Protein AF-A0A453SJU9-F1 (afdb_monomer)

Secondary structure (DSSP, 8-state):
-HHHHHHHHHHHHT-SPPPHHHHHHHHHHTTS--TT-SSGGG--GGGGS----------------------------HHHHHHHHHHHHHHHHHHHHHHHHHHHHHS-HHHIIIIIHHHHHHH--S-SSS-HHHHHHHHHHHHHHHSPPPGGGS-SS------HHHHHHHHHHHHHHHHHHHHHH-TTS-HHHHHHHHHHTTT-HHHHHHHHHTTTPPP-S-HHHHHHHHHHHTT-S-HHHHHHHHHHHHS---HHHHHHHSSSPPHHHHHHHHHHS--SS-GGGTTHHHHHHHHHHTTS----HHHHHHHHHHHHHHHHHHHHHHHHHHHHHHHHHHHH-GGGHHHH-TTS-S--

Structure (mmCIF, N/CA/C/O backbone):
data_AF-A0A453SJU9-F1
#
_entry.id   AF-A0A453SJU9-F1
#
loop_
_atom_site.group_PDB
_atom_site.id
_atom_site.type_symbol
_atom_site.label_atom_id
_atom_site.label_alt_id
_atom_site.label_comp_id
_atom_site.label_asym_id
_atom_site.label_entity_id
_atom_site.label_seq_id
_atom_site.pdbx_PDB_ins_code
_atom_site.Cartn_x
_atom_site.Cartn_y
_atom_site.Cartn_z
_atom_site.occupancy
_atom_site.B_iso_or_equiv
_atom_site.auth_seq_id
_atom_site.auth_comp_id
_atom_site.auth_asym_id
_atom_site.auth_atom_id
_atom_site.pdbx_PDB_model_num
ATOM 1 N N . MET A 1 1 ? -25.334 -23.204 -10.872 1.00 33.31 1 MET A N 1
ATOM 2 C CA . MET A 1 1 ? -24.789 -21.869 -10.515 1.00 33.31 1 MET A CA 1
ATOM 3 C C . MET A 1 1 ? -23.303 -21.880 -10.134 1.00 33.31 1 MET A C 1
ATOM 5 O O . MET A 1 1 ? -22.695 -20.822 -10.184 1.00 33.31 1 MET A O 1
ATOM 9 N N . ALA A 1 2 ? -22.689 -23.036 -9.846 1.00 26.41 2 ALA A N 1
ATOM 10 C CA . ALA A 1 2 ? -21.257 -23.144 -9.535 1.00 26.41 2 ALA A CA 1
ATOM 11 C C . ALA A 1 2 ? -20.302 -22.813 -10.709 1.00 26.41 2 ALA A C 1
ATOM 13 O O . ALA A 1 2 ? -19.192 -22.350 -10.469 1.00 26.41 2 ALA A O 1
ATOM 14 N N . SER A 1 3 ? -20.725 -22.964 -11.974 1.00 28.48 3 SER A N 1
ATOM 15 C CA . SER A 1 3 ? -19.832 -22.733 -13.127 1.00 28.48 3 SER A CA 1
ATOM 16 C C . SER A 1 3 ? -19.547 -21.257 -13.431 1.00 28.48 3 SER A C 1
ATOM 18 O O . SER A 1 3 ? -18.494 -20.944 -13.969 1.00 28.48 3 SER A O 1
ATOM 20 N N . ARG A 1 4 ? -20.436 -20.326 -13.051 1.00 30.66 4 ARG A N 1
ATOM 21 C CA . ARG A 1 4 ? -20.250 -18.886 -13.324 1.00 30.66 4 ARG A CA 1
ATOM 22 C C . ARG A 1 4 ? -19.378 -18.166 -12.293 1.00 30.66 4 ARG A C 1
ATOM 24 O O . ARG A 1 4 ? -18.826 -17.120 -12.611 1.00 30.66 4 ARG A O 1
ATOM 31 N N . LEU A 1 5 ? -19.251 -18.713 -11.080 1.00 30.88 5 LEU A N 1
ATOM 32 C CA . LEU A 1 5 ? -18.343 -18.177 -10.060 1.00 30.88 5 LEU A CA 1
ATOM 33 C C . LEU A 1 5 ? -16.890 -18.574 -10.354 1.00 30.88 5 LEU A C 1
ATOM 35 O O . LEU A 1 5 ? -16.004 -17.731 -10.259 1.00 30.88 5 LEU A O 1
ATOM 39 N N . ALA A 1 6 ? -16.669 -19.819 -10.794 1.00 32.22 6 ALA A N 1
ATOM 40 C CA . ALA A 1 6 ? -15.351 -20.311 -11.194 1.00 32.22 6 ALA A CA 1
ATOM 41 C C . ALA A 1 6 ? -14.742 -19.485 -12.346 1.00 32.22 6 ALA A C 1
ATOM 43 O O . ALA A 1 6 ? -13.551 -19.181 -12.316 1.00 32.22 6 ALA A O 1
ATOM 44 N N . ASP A 1 7 ? -15.565 -19.038 -13.302 1.00 32.31 7 ASP A N 1
ATOM 45 C CA . ASP A 1 7 ? -15.126 -18.208 -14.433 1.00 32.31 7 ASP A CA 1
ATOM 46 C C . ASP A 1 7 ? -14.627 -16.814 -14.014 1.00 32.31 7 ASP A C 1
ATOM 48 O O . ASP A 1 7 ? -13.657 -16.307 -14.575 1.00 32.31 7 ASP A O 1
ATOM 52 N N . VAL A 1 8 ? -15.247 -16.177 -13.015 1.00 35.88 8 VAL A N 1
ATOM 53 C CA . VAL A 1 8 ? -14.820 -14.845 -12.544 1.00 35.88 8 VAL A CA 1
ATOM 54 C C . VAL A 1 8 ? -13.528 -14.954 -11.736 1.00 35.88 8 VAL A C 1
ATOM 56 O O . VAL A 1 8 ? -12.619 -14.144 -11.915 1.00 35.88 8 VAL A O 1
ATOM 59 N N . THR A 1 9 ? -13.399 -15.990 -10.904 1.00 33.62 9 THR A N 1
ATOM 60 C CA . THR A 1 9 ? -12.177 -16.253 -10.137 1.00 33.62 9 THR A CA 1
ATOM 61 C C . THR A 1 9 ? -11.007 -16.627 -11.050 1.00 33.62 9 THR A C 1
ATOM 63 O O . THR A 1 9 ? -9.903 -16.141 -10.832 1.00 33.62 9 THR A O 1
ATOM 66 N N . ALA A 1 10 ? -11.235 -17.394 -12.122 1.00 35.41 10 ALA A N 1
ATOM 67 C CA . ALA A 1 10 ? -10.209 -17.720 -13.117 1.00 35.41 10 ALA A CA 1
ATOM 68 C C . ALA A 1 10 ? -9.749 -16.488 -13.925 1.00 35.41 10 ALA A C 1
ATOM 70 O O . ALA A 1 10 ? -8.554 -16.311 -14.164 1.00 35.41 10 ALA A O 1
ATOM 71 N N . VAL A 1 11 ? -10.676 -15.587 -14.280 1.00 38.50 11 VAL A N 1
ATOM 72 C CA . VAL A 1 11 ? -10.362 -14.311 -14.951 1.00 38.50 11 VAL A CA 1
ATOM 73 C C . VAL A 1 11 ? -9.576 -13.357 -14.037 1.00 38.50 11 VAL A C 1
ATOM 75 O O . VAL A 1 11 ? -8.683 -12.656 -14.512 1.00 38.50 11 VAL A O 1
ATOM 78 N N . LEU A 1 12 ? -9.848 -13.357 -12.727 1.00 38.25 12 LEU A N 1
ATOM 79 C CA . LEU A 1 12 ? -9.111 -12.568 -11.726 1.00 38.25 12 LEU A CA 1
ATOM 80 C C . LEU A 1 12 ? -7.770 -13.208 -11.311 1.00 38.25 12 LEU A C 1
ATOM 82 O O . LEU A 1 12 ? -6.851 -12.498 -10.897 1.00 38.25 12 LEU A O 1
ATOM 86 N N . ALA A 1 13 ? -7.632 -14.528 -11.466 1.00 40.19 13 ALA A N 1
ATOM 87 C CA . ALA A 1 13 ? -6.425 -15.287 -11.138 1.00 40.19 13 ALA A CA 1
ATOM 88 C C . ALA A 1 13 ? -5.336 -15.239 -12.227 1.00 40.19 13 ALA A C 1
ATOM 90 O O . ALA A 1 13 ? -4.214 -15.673 -11.979 1.00 40.19 13 ALA A O 1
ATOM 91 N N . GLY A 1 14 ? -5.620 -14.708 -13.425 1.00 43.66 14 GLY A N 1
ATOM 92 C CA . GLY A 1 14 ? -4.606 -14.486 -14.469 1.00 43.66 14 GLY A CA 1
ATOM 93 C C . GLY A 1 14 ? -3.965 -15.759 -15.048 1.00 43.66 14 GLY A C 1
ATOM 94 O O . GLY A 1 14 ? -2.922 -15.677 -15.707 1.00 43.66 14 GLY A O 1
ATOM 95 N N . GLN A 1 15 ? -4.571 -16.924 -14.820 1.00 41.88 15 GLN A N 1
ATOM 96 C CA . GLN A 1 15 ? -4.093 -18.219 -15.302 1.00 41.88 15 GLN A CA 1
ATOM 97 C C . GLN A 1 15 ? -4.708 -18.499 -16.684 1.00 41.88 15 GLN A C 1
ATOM 99 O O . GLN A 1 15 ? -5.833 -18.974 -16.800 1.00 41.88 15 GLN A O 1
ATOM 104 N N . GLY A 1 16 ? -3.964 -18.151 -17.738 1.00 46.38 16 GLY A N 1
ATOM 105 C CA . GLY A 1 16 ? -4.294 -18.441 -19.141 1.00 46.38 16 GLY A CA 1
ATOM 106 C C . GLY A 1 16 ? -4.573 -17.205 -20.015 1.00 46.38 16 GLY A C 1
ATOM 107 O O . GLY A 1 16 ? -4.976 -16.153 -19.508 1.00 46.38 16 GLY A O 1
ATOM 108 N N . PRO A 1 17 ? -4.324 -17.276 -21.339 1.00 48.66 17 PRO A N 1
ATOM 109 C CA . PRO A 1 17 ? -4.756 -16.240 -22.272 1.00 48.66 17 PRO A CA 1
ATOM 110 C C . PRO A 1 17 ? -6.287 -16.162 -22.265 1.00 48.66 17 PRO A C 1
ATOM 112 O O . PRO A 1 17 ? -6.975 -17.172 -22.412 1.00 48.66 17 PRO A O 1
ATOM 115 N N . LEU A 1 18 ? -6.829 -14.956 -22.071 1.00 48.06 18 LEU A N 1
ATOM 116 C CA . LEU A 1 18 ? -8.274 -14.725 -22.056 1.00 48.06 18 LEU A CA 1
ATOM 117 C C . LEU A 1 18 ? -8.879 -15.238 -23.365 1.00 48.06 18 LEU A C 1
ATOM 119 O O . LEU A 1 18 ? -8.453 -14.829 -24.448 1.00 48.06 18 LEU A O 1
ATOM 123 N N . SER A 1 19 ? -9.878 -16.120 -23.273 1.00 56.94 19 SER A N 1
ATOM 124 C CA . SER A 1 19 ? -10.497 -16.678 -24.473 1.00 56.94 19 SER A CA 1
ATOM 125 C C . SER A 1 19 ? -11.053 -15.548 -25.365 1.00 56.94 19 SER A C 1
ATOM 127 O O . SER A 1 19 ? -11.574 -14.546 -24.852 1.00 56.94 19 SER A O 1
ATOM 129 N N . PRO A 1 20 ? -11.031 -15.690 -26.703 1.00 44.72 20 PRO A N 1
ATOM 130 C CA . PRO A 1 20 ? -11.625 -14.706 -27.614 1.00 44.72 20 PRO A CA 1
ATOM 131 C C . PRO A 1 20 ? -13.120 -14.443 -27.357 1.00 44.72 20 PRO A C 1
ATOM 133 O O . PRO A 1 20 ? -13.664 -13.424 -27.795 1.00 44.72 20 PRO A O 1
ATOM 136 N N . ALA A 1 21 ? -13.806 -15.363 -26.670 1.00 43.66 21 ALA A N 1
ATOM 137 C CA . ALA A 1 21 ? -15.184 -15.202 -26.219 1.00 43.66 21 ALA A CA 1
ATOM 138 C C . ALA A 1 21 ? -15.274 -14.304 -24.973 1.00 43.66 21 ALA A C 1
ATOM 140 O O . ALA A 1 21 ? -16.107 -13.399 -24.935 1.00 43.66 21 ALA A O 1
ATOM 141 N N . THR A 1 22 ? -14.367 -14.473 -24.007 1.00 47.12 22 THR A N 1
ATOM 142 C CA . THR A 1 22 ? -14.264 -13.639 -22.797 1.00 47.12 22 THR A CA 1
ATOM 143 C C . THR A 1 22 ? -13.933 -12.191 -23.159 1.00 47.12 22 THR A C 1
ATOM 145 O O . THR A 1 22 ? -14.607 -11.270 -22.700 1.00 47.12 22 THR A O 1
ATOM 148 N N . ILE A 1 23 ? -12.980 -11.982 -24.075 1.00 49.16 23 ILE A N 1
ATOM 149 C CA . ILE A 1 23 ? -12.626 -10.649 -24.591 1.00 49.16 23 ILE A CA 1
ATOM 150 C C . ILE A 1 23 ? -13.833 -9.995 -25.286 1.00 49.16 23 ILE A C 1
ATOM 152 O O . ILE A 1 23 ? -14.116 -8.817 -25.065 1.00 49.16 23 ILE A O 1
ATOM 156 N N . ARG A 1 24 ? -14.604 -10.756 -26.080 1.00 44.38 24 ARG A N 1
ATOM 157 C CA . ARG A 1 24 ? -15.832 -10.257 -26.727 1.00 44.38 24 ARG A CA 1
ATOM 158 C C . ARG A 1 24 ? -16.947 -9.926 -25.734 1.00 44.38 24 ARG A C 1
ATOM 160 O O . ARG A 1 24 ? -17.639 -8.930 -25.940 1.00 44.38 24 ARG A O 1
ATOM 167 N N . SER A 1 25 ? -17.118 -10.711 -24.671 1.00 41.91 25 SER A N 1
ATOM 168 C CA . SER A 1 25 ? -18.095 -10.434 -23.607 1.00 41.91 25 SER A CA 1
ATOM 169 C C . SER A 1 25 ? -17.731 -9.189 -22.803 1.00 41.91 25 SER A C 1
ATOM 171 O O . SER A 1 25 ? -18.593 -8.337 -22.590 1.00 41.91 25 SER A O 1
ATOM 173 N N . ILE A 1 26 ? -16.453 -9.017 -22.450 1.00 47.88 26 ILE A N 1
ATOM 174 C CA . ILE A 1 26 ? -15.951 -7.798 -21.799 1.00 47.88 26 ILE A CA 1
ATOM 175 C C . ILE A 1 26 ? -16.134 -6.591 -22.733 1.00 47.88 26 ILE A C 1
ATOM 177 O O . ILE A 1 26 ? -16.661 -5.562 -22.321 1.00 47.88 26 ILE A O 1
ATOM 181 N N . ALA A 1 27 ? -15.826 -6.726 -24.027 1.00 45.06 27 ALA A N 1
ATOM 182 C CA .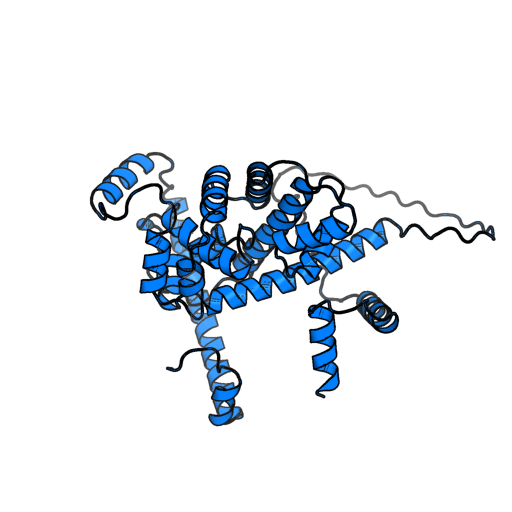 ALA A 1 27 ? -16.047 -5.666 -25.011 1.00 45.06 27 ALA A CA 1
ATOM 183 C C . ALA A 1 27 ? -17.536 -5.323 -25.230 1.00 45.06 27 ALA A C 1
ATOM 185 O O . ALA A 1 27 ? -17.849 -4.180 -25.559 1.00 45.06 27 ALA A O 1
ATOM 186 N N . LYS A 1 28 ? -18.464 -6.278 -25.062 1.00 44.94 28 LYS A N 1
ATOM 187 C CA . LYS A 1 28 ? -19.919 -6.024 -25.080 1.00 44.94 28 LYS A CA 1
ATOM 188 C C . LYS A 1 28 ? -20.388 -5.309 -23.812 1.00 44.94 28 LYS A C 1
ATOM 190 O O . LYS A 1 28 ? -21.188 -4.384 -23.921 1.00 44.94 28 LYS A O 1
ATOM 195 N N . LEU A 1 29 ? -19.868 -5.691 -22.645 1.00 40.91 29 LEU A N 1
ATOM 196 C CA . LEU A 1 29 ? -20.125 -5.002 -21.375 1.00 40.91 29 LEU A CA 1
ATOM 197 C C . LEU A 1 29 ? -19.651 -3.544 -21.427 1.00 40.91 29 LEU A C 1
ATOM 199 O O . LEU A 1 29 ? -20.407 -2.653 -21.071 1.00 40.91 29 LEU A O 1
ATOM 203 N N . LEU A 1 30 ? -18.470 -3.286 -21.994 1.00 43.50 30 LEU A N 1
ATOM 204 C CA . LEU A 1 30 ? -17.917 -1.936 -22.172 1.00 43.50 30 LEU A CA 1
ATOM 205 C C . LEU A 1 30 ? -18.636 -1.083 -23.241 1.00 43.50 30 LEU A C 1
ATOM 207 O O . LEU A 1 30 ? -18.407 0.127 -23.311 1.00 43.50 30 LEU A O 1
ATOM 211 N N . ARG A 1 31 ? -19.479 -1.690 -24.093 1.00 41.94 31 ARG A N 1
ATOM 212 C CA . ARG A 1 31 ? -20.347 -0.978 -25.056 1.00 41.94 31 ARG A CA 1
ATOM 213 C C . ARG A 1 31 ? -21.700 -0.585 -24.468 1.00 41.94 31 ARG A C 1
ATOM 215 O O . ARG A 1 31 ? -22.324 0.334 -24.990 1.00 41.94 31 ARG A O 1
ATOM 222 N N . ARG A 1 32 ? -22.154 -1.248 -23.400 1.00 38.44 32 ARG A N 1
ATOM 223 C CA . ARG A 1 32 ? -23.290 -0.778 -22.601 1.00 38.44 32 ARG A CA 1
ATOM 224 C C . ARG A 1 32 ? -22.769 0.309 -21.667 1.00 38.44 32 ARG A C 1
ATOM 226 O O . ARG A 1 32 ? -22.227 0.017 -20.609 1.00 38.44 32 ARG A O 1
ATOM 233 N N . GLY A 1 33 ? -22.860 1.561 -22.112 1.00 37.50 33 GLY A N 1
ATOM 234 C CA . GLY A 1 33 ? -22.523 2.710 -21.276 1.00 37.50 33 GLY A CA 1
ATOM 235 C C . GLY A 1 33 ? -23.339 2.690 -19.973 1.00 37.50 33 GLY A C 1
ATOM 236 O O . GLY A 1 33 ? -24.538 2.408 -20.034 1.00 37.50 33 GLY A O 1
ATOM 237 N N . PRO A 1 34 ? -22.734 2.962 -18.806 1.00 37.09 34 PRO A N 1
ATOM 238 C CA . PRO A 1 34 ? -23.485 3.190 -17.582 1.00 37.09 34 PRO A CA 1
ATOM 239 C C . PRO A 1 34 ? -24.133 4.577 -17.638 1.00 37.09 34 PRO A C 1
ATOM 241 O O . PRO A 1 34 ? -23.438 5.578 -17.771 1.00 37.09 34 PRO A O 1
ATOM 244 N N . THR A 1 35 ? -25.451 4.652 -17.472 1.00 40.31 35 THR A N 1
ATOM 245 C CA . THR A 1 35 ? -26.222 5.905 -17.343 1.00 40.31 35 THR A CA 1
ATOM 246 C C . THR A 1 35 ? -26.036 6.617 -15.992 1.00 40.31 35 THR A C 1
ATOM 248 O O . THR A 1 35 ? -26.819 7.493 -15.653 1.00 40.31 35 THR A O 1
ATOM 251 N N . ILE A 1 36 ? -25.036 6.243 -15.183 1.00 33.38 36 ILE A N 1
ATOM 252 C CA . ILE A 1 36 ? -24.873 6.729 -13.794 1.00 33.38 36 ILE A CA 1
ATOM 253 C C . ILE A 1 36 ? -23.399 7.083 -13.484 1.00 33.38 36 ILE A C 1
ATOM 255 O O . ILE A 1 36 ? -23.003 7.208 -12.333 1.00 33.38 36 ILE A O 1
ATOM 259 N N . MET A 1 37 ? -22.539 7.236 -14.498 1.00 32.88 37 MET A N 1
ATOM 260 C CA . MET A 1 37 ? -21.090 7.433 -14.294 1.00 32.88 37 MET A CA 1
ATOM 261 C C . MET A 1 37 ? -20.558 8.791 -14.780 1.00 32.88 37 MET A C 1
ATOM 263 O O . MET A 1 37 ? -19.350 8.940 -14.948 1.00 32.88 37 MET A O 1
ATOM 267 N N . ASP A 1 38 ? -21.439 9.776 -14.971 1.00 30.08 38 ASP A N 1
ATOM 268 C CA . ASP A 1 38 ? -21.062 11.128 -15.412 1.00 30.08 38 ASP A CA 1
ATOM 269 C C . ASP A 1 38 ? -20.482 12.008 -14.279 1.00 30.08 38 ASP A C 1
ATOM 271 O O . ASP A 1 38 ? -19.809 13.003 -14.559 1.00 30.08 38 ASP A O 1
ATOM 275 N N . ASP A 1 39 ? -20.637 11.625 -13.005 1.00 31.89 39 ASP A N 1
ATOM 276 C CA . ASP A 1 39 ? -20.191 12.456 -11.871 1.00 31.89 39 ASP A CA 1
ATOM 277 C C . ASP A 1 39 ? -18.734 12.223 -11.433 1.00 31.89 39 ASP A C 1
ATOM 279 O O . ASP A 1 39 ? -18.097 13.127 -10.895 1.00 31.89 39 ASP A O 1
ATOM 283 N N . LEU A 1 40 ? -18.142 11.058 -11.721 1.00 34.75 40 LEU A N 1
ATOM 284 C CA . LEU A 1 40 ? -16.746 10.765 -11.347 1.00 34.75 40 LEU A CA 1
ATOM 285 C C . LEU A 1 40 ? -15.719 11.329 -12.340 1.00 34.75 40 LEU A C 1
ATOM 287 O O . LEU A 1 40 ? -14.555 11.513 -11.992 1.00 34.75 40 LEU A O 1
ATOM 291 N N . THR A 1 41 ? -16.140 11.655 -13.562 1.00 34.09 41 THR A N 1
ATOM 292 C CA . THR A 1 41 ? -15.289 12.284 -14.584 1.00 34.09 41 THR A CA 1
ATOM 293 C C . THR A 1 41 ? -15.169 13.804 -14.444 1.00 34.09 41 THR A C 1
ATOM 295 O O . THR A 1 41 ? -14.362 14.407 -15.148 1.00 34.09 41 THR A O 1
ATOM 298 N N . ASN A 1 42 ? -15.921 14.427 -13.527 1.00 30.95 42 ASN A N 1
ATOM 299 C CA . ASN A 1 42 ? -15.932 15.881 -13.329 1.00 30.95 42 ASN A CA 1
ATOM 300 C C . ASN A 1 42 ? -15.071 16.385 -12.157 1.00 30.95 42 ASN A C 1
ATOM 302 O O . ASN A 1 42 ? -14.953 17.600 -11.988 1.00 30.95 42 ASN A O 1
ATOM 306 N N . LEU A 1 43 ? -14.378 15.514 -11.408 1.00 32.88 43 LEU A N 1
ATOM 307 C CA . LEU A 1 43 ? -13.250 15.952 -10.572 1.00 32.88 43 LEU A CA 1
ATOM 308 C C . LEU A 1 43 ? -12.016 16.211 -11.458 1.00 32.88 43 LEU A C 1
ATOM 310 O O . LEU A 1 43 ? -11.013 15.502 -11.416 1.00 32.88 43 LEU A O 1
ATOM 314 N N . SER A 1 44 ? -12.113 17.242 -12.302 1.00 31.91 44 SER A N 1
ATOM 315 C CA . SER A 1 44 ? -10.961 17.811 -12.996 1.00 31.91 44 SER A CA 1
ATOM 316 C C . SER A 1 44 ? -10.019 18.456 -11.980 1.00 31.91 44 SER A C 1
ATOM 318 O O . SER A 1 44 ? -10.441 19.193 -11.085 1.00 31.91 44 SER A O 1
ATOM 320 N N . LEU A 1 45 ? -8.728 18.221 -12.199 1.00 38.56 45 LEU A N 1
ATOM 321 C CA . LEU A 1 45 ? -7.543 18.755 -11.522 1.00 38.56 45 LEU A CA 1
ATOM 322 C C . LEU A 1 45 ? -7.483 20.302 -11.423 1.00 38.56 45 LEU A C 1
ATOM 324 O O . LEU A 1 45 ? -6.557 20.845 -10.828 1.00 38.56 45 LEU A O 1
ATOM 328 N N . ASP A 1 46 ? -8.456 21.022 -11.984 1.00 30.11 46 ASP A N 1
ATOM 329 C CA . ASP A 1 46 ? -8.475 22.486 -12.093 1.00 30.11 46 ASP A CA 1
ATOM 330 C C . ASP A 1 46 ? -8.944 23.211 -10.817 1.00 30.11 46 ASP A C 1
ATOM 332 O O . ASP A 1 46 ? -8.714 24.409 -10.665 1.00 30.11 46 ASP A O 1
ATOM 336 N N . HIS A 1 47 ? -9.596 22.524 -9.871 1.00 34.06 47 HIS A N 1
ATOM 337 C CA . HIS A 1 47 ? -10.181 23.183 -8.687 1.00 34.06 47 HIS A CA 1
ATOM 338 C C . HIS A 1 47 ? -9.194 23.444 -7.532 1.00 34.06 47 HIS A C 1
ATOM 340 O O . HIS A 1 47 ? -9.581 24.035 -6.526 1.00 34.06 47 HIS A O 1
ATOM 346 N N . LEU A 1 48 ? -7.915 23.079 -7.681 1.00 37.84 48 LEU A N 1
ATOM 347 C CA . LEU A 1 48 ? -6.854 23.397 -6.710 1.00 37.84 48 LEU A CA 1
ATOM 348 C C . LEU A 1 48 ? -5.848 24.451 -7.204 1.00 37.84 48 LEU A C 1
ATOM 350 O O . LEU A 1 48 ? -4.944 24.825 -6.460 1.00 37.84 48 LEU A O 1
ATOM 354 N N . CYS A 1 49 ? -6.014 24.994 -8.414 1.00 28.94 49 CYS A N 1
ATOM 355 C CA . CYS A 1 49 ? -5.207 26.113 -8.894 1.00 28.94 49 CYS A CA 1
ATOM 356 C C . CYS A 1 49 ? -6.104 27.120 -9.619 1.00 28.94 49 CYS A C 1
ATOM 358 O O . CYS A 1 49 ? -6.518 26.918 -10.758 1.00 28.94 49 CYS A O 1
ATOM 360 N N . GLY A 1 50 ? -6.446 28.214 -8.937 1.00 33.31 50 GLY A N 1
ATOM 361 C CA . GLY A 1 50 ? -7.299 29.251 -9.500 1.00 33.31 50 GLY A CA 1
ATOM 362 C C . GLY A 1 50 ? -6.686 29.867 -10.755 1.00 33.31 50 GLY A C 1
ATOM 363 O O . GLY A 1 50 ? -5.679 30.561 -10.662 1.00 33.31 50 GLY A O 1
ATOM 364 N N . LYS A 1 51 ? -7.327 29.658 -11.912 1.00 28.34 51 LYS A N 1
ATOM 365 C CA . LYS A 1 51 ? -7.314 30.569 -13.071 1.00 28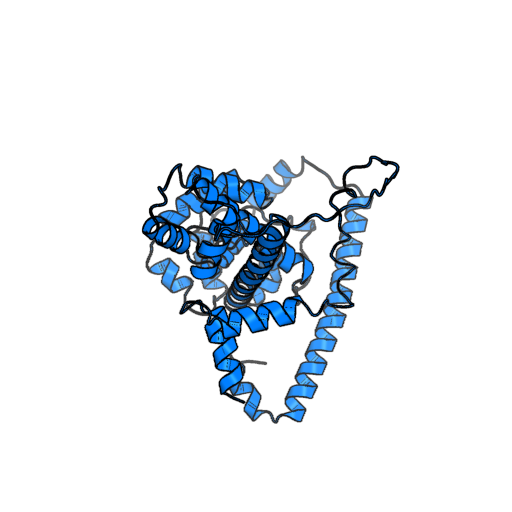.34 51 LYS A CA 1
ATOM 366 C C . LYS A 1 51 ? -8.427 30.194 -14.059 1.00 28.34 51 LYS A C 1
ATOM 368 O O . LYS A 1 51 ? -8.430 29.121 -14.649 1.00 28.34 51 LYS A O 1
ATOM 373 N N . LYS A 1 52 ? -9.378 31.117 -14.248 1.00 29.23 52 LYS A N 1
ATOM 374 C CA . LYS A 1 52 ? -10.462 31.039 -15.242 1.00 29.23 52 LYS A CA 1
ATOM 375 C C . LYS A 1 52 ? -9.885 30.941 -16.661 1.00 29.23 52 LYS A C 1
ATOM 377 O O . LYS A 1 52 ? -9.044 31.762 -17.026 1.00 29.23 52 LYS A O 1
ATOM 382 N N . LYS A 1 53 ? -10.406 30.036 -17.497 1.00 30.02 53 LYS A N 1
ATOM 383 C CA . LYS A 1 53 ? -10.272 30.132 -18.960 1.00 30.02 53 LYS A CA 1
ATOM 384 C C . LYS A 1 53 ? -11.631 30.029 -19.646 1.00 30.02 53 LYS A C 1
ATOM 386 O O . LYS A 1 53 ? -12.393 29.091 -19.431 1.00 30.02 53 LYS A O 1
ATOM 391 N N . ASN A 1 54 ? -11.904 31.035 -20.475 1.00 27.62 54 ASN A N 1
ATOM 392 C CA . ASN A 1 54 ? -13.078 31.145 -21.329 1.00 27.62 54 ASN A CA 1
ATOM 393 C C . ASN A 1 54 ? -13.030 30.129 -22.479 1.00 27.62 54 ASN A C 1
ATOM 395 O O . ASN A 1 54 ? -11.989 29.873 -23.082 1.00 27.62 54 ASN A O 1
ATOM 399 N N . LYS A 1 55 ? -14.204 29.576 -22.774 1.00 31.83 55 LYS A N 1
ATOM 400 C CA . LYS A 1 55 ? -14.486 28.525 -23.752 1.00 31.83 55 LYS A CA 1
ATOM 401 C C . LYS A 1 55 ? -14.750 29.141 -25.130 1.00 31.83 55 LYS A C 1
ATOM 403 O O . LYS A 1 55 ? -15.595 30.024 -25.247 1.00 31.83 55 LYS A O 1
ATOM 408 N N . LYS A 1 56 ? -14.136 28.608 -26.189 1.00 28.25 56 LYS A N 1
ATOM 409 C CA . LYS A 1 56 ? -14.699 28.672 -27.550 1.00 28.25 56 LYS A CA 1
ATOM 410 C C . LYS A 1 56 ? -14.321 27.407 -28.326 1.00 28.25 56 LYS A C 1
ATOM 412 O O . LYS A 1 56 ? -13.179 27.219 -28.721 1.00 28.25 56 LYS A O 1
ATOM 417 N N . ARG A 1 57 ? -15.303 26.513 -28.486 1.00 28.78 57 ARG A N 1
ATOM 418 C CA . ARG A 1 57 ? -15.267 25.360 -29.400 1.00 28.78 57 ARG A CA 1
ATOM 419 C C . ARG A 1 57 ? -15.579 25.864 -30.811 1.00 28.78 57 ARG A C 1
ATOM 421 O O . ARG A 1 57 ? -16.557 26.590 -30.973 1.00 28.78 57 ARG A O 1
ATOM 428 N N . LYS A 1 58 ? -14.826 25.419 -31.817 1.00 28.80 58 LYS A N 1
ATOM 429 C CA . LYS A 1 58 ? -15.254 25.454 -33.221 1.00 28.80 58 LYS A CA 1
ATOM 430 C C . LYS A 1 58 ? -15.201 24.025 -33.768 1.00 28.80 58 LYS A C 1
ATOM 432 O O . LYS A 1 58 ? -14.189 23.346 -33.641 1.00 28.80 58 LYS A O 1
ATOM 437 N N . ARG A 1 59 ? -16.356 23.573 -34.252 1.00 27.61 59 ARG A N 1
ATOM 438 C CA . ARG A 1 59 ? -16.644 22.290 -34.902 1.00 27.61 59 ARG A CA 1
ATOM 439 C C . ARG A 1 59 ? -16.372 22.464 -36.396 1.00 27.61 59 ARG A C 1
ATOM 441 O O . ARG A 1 59 ? -16.791 23.478 -36.947 1.00 27.61 59 ARG A O 1
ATOM 448 N N . SER A 1 60 ? -15.735 21.491 -37.035 1.00 30.89 60 SER A N 1
ATOM 449 C CA . SER A 1 60 ? -15.767 21.345 -38.493 1.00 30.89 60 SER A CA 1
ATOM 450 C C . SER A 1 60 ? -15.782 19.862 -38.856 1.00 30.89 60 SER A C 1
ATOM 452 O O . SER A 1 60 ? -14.895 19.106 -38.462 1.00 30.89 60 SER A O 1
ATOM 454 N N . GLU A 1 61 ? -16.853 19.480 -39.543 1.00 27.91 61 GLU A N 1
ATOM 455 C CA . GLU A 1 61 ? -17.086 18.207 -40.229 1.00 27.91 61 GLU A CA 1
ATOM 456 C C . GLU A 1 61 ? -16.387 18.229 -41.598 1.00 27.91 61 GLU A C 1
ATOM 458 O O . GLU A 1 61 ? -16.229 19.304 -42.169 1.00 27.91 61 GLU A O 1
ATOM 463 N N . GLN A 1 62 ? -15.864 17.085 -42.052 1.00 32.53 62 GLN A N 1
ATOM 464 C CA . GLN A 1 62 ? -16.104 16.379 -43.338 1.00 32.53 62 GLN A CA 1
ATOM 465 C C . GLN A 1 62 ? -14.707 15.973 -43.874 1.00 32.53 62 GLN A C 1
ATOM 467 O O . GLN A 1 62 ? -13.730 16.621 -43.514 1.00 32.53 62 GLN A O 1
ATOM 472 N N . THR A 1 63 ? -14.461 14.884 -44.606 1.00 27.17 63 THR A N 1
ATOM 473 C CA . THR A 1 63 ? -15.273 14.116 -45.566 1.00 27.17 63 THR A CA 1
ATOM 474 C C . THR A 1 63 ? -14.629 12.727 -45.750 1.00 27.17 63 THR A C 1
ATOM 476 O O . THR A 1 63 ? -13.453 12.536 -45.441 1.00 27.17 63 THR A O 1
ATOM 479 N N . ALA A 1 64 ? -15.402 11.753 -46.233 1.00 32.41 64 ALA A N 1
ATOM 480 C CA . ALA A 1 64 ? -14.967 10.388 -46.521 1.00 32.41 64 ALA A CA 1
ATOM 481 C C . ALA A 1 64 ? -14.439 10.251 -47.955 1.00 32.41 64 ALA A C 1
ATOM 483 O O . ALA A 1 64 ? -15.114 10.722 -48.861 1.00 32.41 64 ALA A O 1
ATOM 484 N N . GLU A 1 65 ? -13.338 9.518 -48.152 1.00 28.77 65 GLU A N 1
ATOM 485 C CA . GLU A 1 65 ? -13.031 8.836 -49.416 1.00 28.77 65 GLU A CA 1
ATOM 486 C C . GLU A 1 65 ? -12.358 7.478 -49.159 1.00 28.77 65 GLU A C 1
ATOM 488 O O . GLU A 1 65 ? -11.621 7.275 -48.191 1.00 28.77 65 GLU A O 1
ATOM 493 N N . THR A 1 66 ? -12.705 6.533 -50.026 1.00 32.91 66 THR A N 1
ATOM 494 C CA . THR A 1 66 ? -12.488 5.087 -49.951 1.00 32.91 66 THR A CA 1
ATOM 495 C C . THR A 1 66 ? -11.264 4.694 -50.770 1.00 32.91 66 THR A C 1
ATOM 497 O O . THR A 1 66 ? -11.254 4.992 -51.957 1.00 32.91 66 THR A O 1
ATOM 500 N N . ILE A 1 67 ? -10.303 3.947 -50.207 1.00 33.34 67 ILE A N 1
ATOM 501 C CA . ILE A 1 67 ? -9.381 3.098 -50.991 1.00 33.34 67 ILE A CA 1
ATOM 502 C C . ILE A 1 67 ? -9.139 1.772 -50.249 1.00 33.34 67 ILE A C 1
ATOM 504 O O . ILE A 1 67 ? -8.790 1.739 -49.067 1.00 33.34 67 ILE A O 1
ATOM 508 N N . GLU A 1 68 ? -9.381 0.680 -50.974 1.00 29.19 68 GLU A N 1
ATOM 509 C CA . GLU A 1 68 ? -9.139 -0.719 -50.621 1.00 29.19 68 GLU A CA 1
ATOM 510 C C . GLU A 1 68 ? -7.649 -1.083 -50.527 1.00 29.19 68 GLU A C 1
ATOM 512 O O . GLU A 1 68 ? -6.802 -0.521 -51.213 1.00 29.19 68 GLU A O 1
ATOM 517 N N . GLY A 1 69 ? -7.369 -2.146 -49.765 1.00 30.73 69 GLY A N 1
ATOM 518 C CA . GLY A 1 69 ? -6.222 -3.020 -50.018 1.00 30.73 69 GLY A CA 1
ATOM 519 C C . GLY A 1 69 ? -4.952 -2.700 -49.236 1.00 30.73 69 GLY A C 1
ATOM 520 O O . GLY A 1 69 ? -4.108 -1.945 -49.697 1.00 30.73 69 GLY A O 1
ATOM 521 N N . SER A 1 70 ? -4.790 -3.349 -48.076 1.00 29.42 70 SER A N 1
ATOM 522 C CA . SER A 1 70 ? -3.531 -3.925 -47.551 1.00 29.42 70 SER A CA 1
ATOM 523 C C . SER A 1 70 ? -3.744 -4.351 -46.097 1.00 29.42 70 SER A C 1
ATOM 525 O O . SER A 1 70 ? -4.155 -3.547 -45.259 1.00 29.42 70 SER A O 1
ATOM 527 N N . ARG A 1 71 ? -3.463 -5.618 -45.762 1.00 43.41 71 ARG A N 1
ATOM 528 C CA . ARG A 1 71 ? -3.416 -6.115 -44.374 1.00 43.41 71 ARG A CA 1
ATOM 529 C C . ARG A 1 71 ? -2.239 -5.467 -43.636 1.00 43.41 71 ARG A C 1
ATOM 531 O O . ARG A 1 71 ? -1.201 -6.082 -43.441 1.00 43.41 71 ARG A O 1
ATOM 538 N N . ALA A 1 72 ? -2.410 -4.222 -43.212 1.00 33.19 72 ALA A N 1
ATOM 539 C CA . ALA A 1 72 ? -1.551 -3.587 -42.231 1.00 33.19 72 ALA A CA 1
ATOM 540 C C . ALA A 1 72 ? -2.064 -3.960 -40.838 1.00 33.19 72 ALA A C 1
ATOM 542 O O . ALA A 1 72 ? -3.260 -3.840 -40.553 1.00 33.19 72 ALA A O 1
ATOM 543 N N . HIS A 1 73 ? -1.166 -4.416 -39.964 1.00 41.72 73 HIS A N 1
ATOM 544 C CA . HIS A 1 73 ? -1.422 -4.524 -38.532 1.00 41.72 73 HIS A CA 1
ATOM 545 C C . HIS A 1 73 ? -2.097 -3.230 -38.056 1.00 41.72 73 HIS A C 1
ATOM 547 O O . HIS A 1 73 ? -1.464 -2.175 -38.025 1.00 41.72 73 HIS A O 1
ATOM 553 N N . LYS A 1 74 ? -3.400 -3.290 -37.738 1.00 40.12 74 LYS A N 1
ATOM 554 C CA . LYS A 1 74 ? -4.156 -2.138 -37.234 1.00 40.12 74 LYS A CA 1
ATOM 555 C C . LYS A 1 74 ? -3.509 -1.698 -35.927 1.00 40.12 74 LYS A C 1
ATOM 557 O O . LYS A 1 74 ? -3.795 -2.264 -34.874 1.00 40.12 74 LYS A O 1
ATOM 562 N N . LYS A 1 75 ? -2.637 -0.691 -36.005 1.00 48.47 75 LYS A N 1
ATOM 563 C CA . LYS A 1 75 ? -2.132 0.049 -34.852 1.00 48.47 75 LYS A CA 1
ATOM 564 C C . LYS A 1 75 ? -3.367 0.541 -34.104 1.00 48.47 75 LYS A C 1
ATOM 566 O O . LYS A 1 75 ? -4.147 1.338 -34.624 1.00 48.47 75 LYS A O 1
ATOM 571 N N . LEU A 1 76 ? -3.611 -0.055 -32.943 1.00 50.69 76 LEU A N 1
ATOM 572 C CA . LEU A 1 76 ? -4.773 0.224 -32.114 1.00 50.69 76 LEU A CA 1
ATOM 573 C C . LEU A 1 76 ? -4.776 1.732 -31.821 1.00 50.69 76 LEU A C 1
ATOM 575 O O . LEU A 1 76 ? -3.784 2.254 -31.317 1.00 50.69 76 LEU A O 1
ATOM 579 N N . GLY A 1 77 ? -5.835 2.449 -32.209 1.00 50.50 77 GLY A N 1
ATOM 580 C CA . GLY A 1 77 ? -5.850 3.912 -32.105 1.00 50.50 77 GLY A CA 1
ATOM 581 C C . GLY A 1 77 ? -5.597 4.398 -30.663 1.00 50.50 77 GLY A C 1
ATOM 582 O O . GLY A 1 77 ? -5.992 3.696 -29.727 1.00 50.50 77 GLY A O 1
ATOM 583 N N . PRO A 1 78 ? -5.019 5.600 -30.454 1.00 59.59 78 PRO A N 1
ATOM 584 C CA . PRO A 1 78 ? -4.659 6.117 -29.121 1.00 59.59 78 PRO A CA 1
ATOM 585 C C . PRO A 1 78 ? -5.815 6.130 -28.106 1.00 59.59 78 PRO A C 1
ATOM 587 O O . PRO A 1 78 ? -5.626 5.923 -26.912 1.00 59.59 78 PRO A O 1
ATOM 590 N N . GLN A 1 79 ? -7.043 6.333 -28.587 1.00 61.22 79 GLN A N 1
ATOM 591 C CA . GLN A 1 79 ? -8.253 6.292 -27.761 1.00 61.22 79 GLN A CA 1
ATOM 592 C C . GLN A 1 79 ? -8.562 4.884 -27.238 1.00 61.22 79 GLN A C 1
ATOM 594 O O . GLN A 1 79 ? -9.057 4.709 -26.127 1.00 61.22 79 GLN A O 1
ATOM 599 N N . LEU A 1 80 ? -8.289 3.860 -28.044 1.00 61.12 80 LEU A N 1
ATOM 600 C CA . LEU A 1 80 ? -8.592 2.481 -27.703 1.00 61.12 80 LEU A CA 1
ATOM 601 C C . LEU A 1 80 ? -7.539 1.925 -26.731 1.00 61.12 80 LEU A C 1
ATOM 603 O O . LEU A 1 80 ? -7.914 1.289 -25.749 1.00 61.12 80 LEU A O 1
ATOM 607 N N . THR A 1 81 ? -6.254 2.251 -26.922 1.00 64.31 81 THR A N 1
ATOM 608 C CA . THR A 1 81 ? -5.182 1.929 -25.959 1.00 64.31 81 THR A CA 1
ATOM 609 C C . THR A 1 81 ? -5.407 2.605 -24.607 1.00 64.31 81 THR A C 1
ATOM 611 O O . THR A 1 81 ? -5.293 1.944 -23.577 1.00 64.31 81 THR A O 1
ATOM 614 N N . PHE A 1 82 ? -5.839 3.870 -24.590 1.00 71.44 82 PHE A N 1
ATOM 615 C CA . PHE A 1 82 ? -6.205 4.577 -23.360 1.00 71.44 82 PHE A CA 1
ATOM 616 C C . PHE A 1 82 ? -7.320 3.864 -22.578 1.00 71.44 82 PHE A C 1
ATOM 618 O O . PHE A 1 82 ? -7.190 3.643 -21.372 1.00 71.44 82 PHE A O 1
ATOM 625 N N . ARG A 1 83 ? -8.398 3.438 -23.255 1.00 75.88 83 ARG A N 1
ATOM 626 C CA . ARG A 1 83 ? -9.506 2.715 -22.605 1.00 75.88 83 ARG A CA 1
ATOM 627 C C . ARG A 1 83 ? -9.069 1.364 -22.038 1.00 75.88 83 ARG A C 1
ATOM 629 O O . ARG A 1 83 ? -9.522 1.000 -20.955 1.00 75.88 83 ARG A O 1
ATOM 636 N N . TYR A 1 84 ? -8.184 0.645 -22.731 1.00 82.25 84 TYR A N 1
ATOM 637 C CA . TYR A 1 84 ? -7.623 -0.608 -22.219 1.00 82.25 84 TYR A CA 1
ATOM 638 C C . TYR A 1 84 ? -6.739 -0.385 -20.990 1.00 82.25 84 TYR A C 1
ATOM 640 O O . TYR A 1 84 ? -6.895 -1.099 -20.002 1.00 82.25 84 TYR A O 1
ATOM 648 N N . THR A 1 85 ? -5.871 0.629 -21.008 1.00 87.56 85 THR A N 1
ATOM 649 C CA . THR A 1 85 ? -5.043 0.982 -19.848 1.00 87.56 85 THR A CA 1
ATOM 650 C C . THR A 1 85 ? -5.903 1.363 -18.647 1.00 87.56 85 THR A C 1
ATOM 652 O O . THR A 1 85 ? -5.645 0.887 -17.546 1.00 87.56 85 THR A O 1
ATOM 655 N N . LEU A 1 86 ? -6.957 2.162 -18.838 1.00 88.75 86 LEU A N 1
ATOM 656 C CA . LEU A 1 86 ? -7.863 2.540 -17.751 1.00 88.75 86 LEU A CA 1
ATOM 657 C C . LEU A 1 86 ? -8.584 1.325 -17.151 1.00 88.75 86 LEU A C 1
ATOM 659 O O . LEU A 1 86 ? -8.616 1.173 -15.932 1.00 88.75 86 LEU A O 1
ATOM 663 N N . ALA A 1 87 ? -9.123 0.437 -17.989 1.00 91.81 87 ALA A N 1
ATOM 664 C CA . ALA A 1 87 ? -9.764 -0.788 -17.515 1.00 91.81 87 ALA A CA 1
ATOM 665 C C . ALA A 1 87 ? -8.786 -1.671 -16.723 1.00 91.81 87 ALA A C 1
ATOM 667 O O . ALA A 1 87 ? -9.135 -2.194 -15.667 1.00 91.81 87 ALA A O 1
ATOM 668 N N . LEU A 1 88 ? -7.545 -1.792 -17.195 1.00 92.12 88 LEU A N 1
ATOM 669 C CA . LEU A 1 88 ? -6.514 -2.569 -16.518 1.00 92.12 88 LEU A CA 1
ATOM 670 C C . LEU A 1 88 ? -6.089 -1.937 -15.182 1.00 92.12 88 LEU A C 1
ATOM 672 O O . LEU A 1 88 ? -5.910 -2.662 -14.206 1.00 92.12 88 LEU A O 1
ATOM 676 N N . LYS A 1 89 ? -6.012 -0.599 -15.099 1.00 95.06 89 LYS A N 1
ATOM 677 C CA . LYS A 1 89 ? -5.800 0.125 -13.831 1.00 95.06 89 LYS A CA 1
ATOM 678 C C . LYS A 1 89 ? -6.894 -0.195 -12.815 1.00 95.06 89 LYS A C 1
ATOM 680 O O . LYS A 1 89 ? -6.577 -0.471 -11.665 1.00 95.06 89 LYS A O 1
ATOM 685 N N . LEU A 1 90 ? -8.162 -0.201 -13.235 1.00 94.81 90 LEU A N 1
ATOM 686 C CA . LEU A 1 90 ? -9.289 -0.534 -12.354 1.00 94.81 90 LEU A CA 1
ATOM 687 C C . LEU A 1 90 ? -9.229 -1.988 -11.863 1.00 94.81 90 LEU A C 1
ATOM 689 O O . LEU A 1 90 ? -9.495 -2.252 -10.694 1.00 94.81 90 LEU A O 1
ATOM 693 N N . LEU A 1 91 ? -8.831 -2.929 -12.725 1.00 95.88 91 LEU A N 1
ATOM 694 C CA . LEU A 1 91 ? -8.638 -4.329 -12.332 1.00 95.88 91 LEU A CA 1
ATOM 695 C C . LEU A 1 91 ? -7.482 -4.495 -11.336 1.00 95.88 91 LEU A C 1
ATOM 697 O O . LEU A 1 91 ? -7.614 -5.233 -10.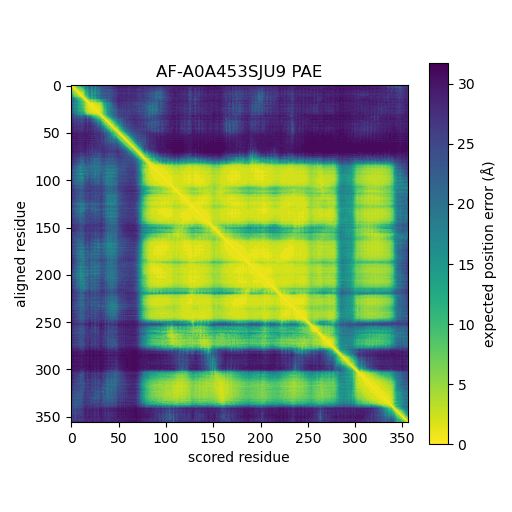359 1.00 95.88 91 LEU A O 1
ATOM 701 N N . LEU A 1 92 ? -6.367 -3.794 -11.555 1.00 97.06 92 LEU A N 1
ATOM 702 C CA . LEU A 1 92 ? -5.245 -3.780 -10.619 1.00 97.06 92 LEU A CA 1
ATOM 703 C C . LEU A 1 92 ? -5.638 -3.141 -9.277 1.00 97.06 92 LEU A C 1
ATOM 705 O O . LEU A 1 92 ? -5.301 -3.696 -8.236 1.00 97.06 92 LEU A O 1
ATOM 709 N N . LEU A 1 93 ? -6.413 -2.050 -9.282 1.00 97.00 93 LEU A N 1
ATOM 710 C CA . LEU A 1 93 ? -6.981 -1.472 -8.057 1.00 97.00 93 LEU A CA 1
ATOM 711 C C . LEU A 1 93 ? -7.866 -2.468 -7.309 1.00 97.00 93 LEU A C 1
ATOM 713 O O . LEU A 1 93 ? -7.755 -2.564 -6.095 1.00 97.00 93 LEU A O 1
ATOM 717 N N . GLY A 1 94 ? -8.675 -3.267 -8.011 1.00 95.94 94 GLY A N 1
ATOM 718 C CA . GLY A 1 94 ? -9.455 -4.339 -7.387 1.00 95.94 94 GLY A CA 1
ATOM 719 C C . GLY A 1 94 ? -8.588 -5.374 -6.657 1.00 95.94 94 GLY A C 1
ATOM 720 O O . GLY A 1 94 ? -8.942 -5.808 -5.561 1.00 95.94 94 GLY A O 1
ATOM 721 N N . LYS A 1 95 ? -7.422 -5.732 -7.216 1.00 97.06 95 LYS A N 1
ATOM 722 C CA . LYS A 1 95 ? -6.447 -6.607 -6.538 1.00 97.06 95 LYS A CA 1
ATOM 723 C C . LYS A 1 95 ? -5.817 -5.935 -5.320 1.00 97.06 95 LYS A C 1
ATOM 725 O O . LYS A 1 95 ? -5.762 -6.538 -4.253 1.00 97.06 95 LYS A O 1
ATOM 730 N N . ILE A 1 96 ? -5.390 -4.681 -5.470 1.00 98.19 96 ILE A N 1
ATOM 731 C CA . ILE A 1 96 ? -4.827 -3.880 -4.375 1.00 98.19 96 ILE A CA 1
ATOM 732 C C . ILE A 1 96 ? -5.843 -3.764 -3.231 1.00 98.19 96 ILE A C 1
ATOM 734 O O . ILE A 1 96 ? -5.489 -4.030 -2.087 1.00 98.19 96 ILE A O 1
ATOM 738 N N . HIS A 1 97 ? -7.111 -3.474 -3.530 1.00 97.75 97 HIS A N 1
ATOM 739 C CA . HIS A 1 97 ? -8.198 -3.446 -2.551 1.00 97.75 97 HIS A CA 1
ATOM 740 C C . HIS A 1 97 ? -8.315 -4.773 -1.788 1.00 97.75 97 HIS A C 1
ATOM 742 O O . HIS A 1 97 ? -8.368 -4.789 -0.559 1.00 97.75 97 HIS A O 1
ATOM 748 N N . GLY A 1 98 ? -8.267 -5.904 -2.502 1.00 97.19 98 GLY A N 1
ATOM 749 C CA . GLY A 1 98 ? -8.226 -7.234 -1.891 1.00 97.19 98 GLY A CA 1
ATOM 750 C C . GLY A 1 98 ? -7.073 -7.402 -0.894 1.00 97.19 98 GLY A C 1
ATOM 751 O O . GLY A 1 98 ? -7.289 -7.913 0.206 1.00 97.19 98 GLY A O 1
ATOM 752 N N . HIS A 1 99 ? -5.876 -6.907 -1.224 1.00 97.88 99 HIS A N 1
ATOM 753 C CA . HIS A 1 99 ? -4.719 -6.926 -0.319 1.00 97.88 99 HIS A CA 1
ATOM 754 C C . HIS A 1 99 ? -4.925 -6.068 0.930 1.00 97.88 99 HIS A C 1
ATOM 756 O O . HIS A 1 99 ? -4.567 -6.500 2.026 1.00 97.88 99 HIS A O 1
ATOM 762 N N . TYR A 1 100 ? -5.557 -4.897 0.806 1.00 97.56 100 TYR A N 1
ATOM 763 C CA . TYR A 1 100 ? -5.930 -4.079 1.965 1.00 97.56 100 TYR A CA 1
ATOM 764 C C . TYR A 1 100 ? -6.934 -4.791 2.869 1.00 97.56 100 TYR A C 1
ATOM 766 O O . TYR A 1 100 ? -6.751 -4.791 4.085 1.00 97.56 100 TYR A O 1
ATOM 774 N N . LEU A 1 101 ? -7.947 -5.458 2.311 1.00 95.62 101 LEU A N 1
ATOM 775 C CA . LEU A 1 101 ? -8.891 -6.248 3.107 1.00 95.62 101 LEU A CA 1
ATOM 776 C C . LEU A 1 101 ? -8.197 -7.409 3.837 1.00 95.62 101 LEU A C 1
ATOM 778 O O . LEU A 1 101 ? -8.466 -7.645 5.015 1.00 95.62 101 LEU A O 1
ATOM 782 N N . GLN A 1 102 ? -7.264 -8.099 3.175 1.00 95.44 102 GLN A N 1
ATOM 783 C CA . GLN A 1 102 ? -6.469 -9.158 3.803 1.00 95.44 102 GLN A CA 1
ATOM 784 C C . GLN A 1 102 ? -5.567 -8.616 4.920 1.00 95.44 102 GLN A C 1
ATOM 786 O O . GLN A 1 102 ? -5.492 -9.214 5.993 1.00 95.44 102 GLN A O 1
ATOM 791 N N . ALA A 1 103 ? -4.912 -7.472 4.708 1.00 95.00 103 ALA A N 1
ATOM 792 C CA . ALA A 1 103 ? -4.096 -6.825 5.732 1.00 95.00 103 ALA A CA 1
ATOM 793 C C . ALA A 1 103 ? -4.944 -6.386 6.937 1.00 95.00 103 ALA A C 1
ATOM 795 O O . ALA A 1 103 ? -4.566 -6.630 8.082 1.00 95.00 103 ALA A O 1
ATOM 796 N N . LEU A 1 104 ? -6.125 -5.812 6.690 1.00 92.69 104 LEU A N 1
ATOM 797 C CA . LEU A 1 104 ? -7.087 -5.430 7.726 1.00 92.69 104 LEU A CA 1
ATOM 798 C C . LEU A 1 104 ? -7.561 -6.624 8.559 1.00 92.69 104 LEU A C 1
ATOM 800 O O . LEU A 1 104 ? -7.689 -6.495 9.773 1.00 92.69 104 LEU A O 1
ATOM 804 N N . ALA A 1 105 ? -7.785 -7.779 7.928 1.00 90.88 105 ALA A N 1
ATOM 805 C CA . ALA A 1 105 ? -8.158 -9.011 8.622 1.00 90.88 105 ALA A CA 1
ATOM 806 C C . ALA A 1 105 ? -7.016 -9.589 9.480 1.00 90.88 105 ALA A C 1
ATOM 808 O O . ALA A 1 105 ? -7.270 -10.268 10.475 1.00 90.88 105 ALA A O 1
ATOM 809 N N . LYS A 1 106 ? -5.757 -9.322 9.108 1.00 90.81 106 LYS A N 1
ATOM 810 C CA . LYS A 1 106 ? -4.576 -9.777 9.852 1.00 90.81 106 LYS A CA 1
ATOM 811 C C . LYS A 1 106 ? -4.181 -8.846 10.995 1.00 90.81 106 LYS A C 1
ATOM 813 O O . LYS A 1 106 ? -3.618 -9.332 11.966 1.00 90.81 106 LYS A O 1
ATOM 818 N N . LEU A 1 107 ? -4.417 -7.538 10.904 1.00 89.38 107 LEU A N 1
ATOM 819 C CA . LEU A 1 107 ? -4.033 -6.585 11.955 1.00 89.38 107 LEU A CA 1
ATOM 820 C C . LEU A 1 107 ? -4.841 -6.803 13.252 1.00 89.38 107 LEU A C 1
ATOM 822 O O . LEU A 1 107 ? -6.029 -7.131 13.189 1.00 89.38 107 LEU A O 1
ATOM 826 N N . PRO A 1 108 ? -4.250 -6.575 14.445 1.00 86.81 108 PRO A N 1
ATOM 827 C CA . PRO A 1 108 ? -4.974 -6.733 15.700 1.00 86.81 108 PRO A CA 1
ATOM 828 C C . PRO A 1 108 ? -6.112 -5.721 15.769 1.00 86.81 108 PRO A C 1
ATOM 830 O O . PRO A 1 108 ? -5.888 -4.509 15.725 1.00 86.81 108 PRO A O 1
ATOM 833 N N . ARG A 1 109 ? -7.345 -6.211 15.927 1.00 85.50 109 ARG A N 1
ATOM 834 C CA . ARG A 1 109 ? -8.557 -5.382 15.879 1.00 85.50 109 ARG A CA 1
ATOM 835 C C . ARG A 1 109 ? -8.482 -4.186 16.826 1.00 85.50 109 ARG A C 1
ATOM 837 O O . ARG A 1 109 ? -8.717 -3.060 16.406 1.00 85.50 109 ARG A O 1
ATOM 844 N N . ASP A 1 110 ? -8.155 -4.396 18.098 1.00 83.31 110 ASP A N 1
ATOM 845 C CA . ASP A 1 110 ? -8.113 -3.293 19.064 1.00 83.31 110 ASP A CA 1
ATOM 846 C C . ASP A 1 110 ? -6.953 -2.320 18.817 1.00 83.31 110 ASP A C 1
ATOM 848 O O . ASP A 1 110 ? -7.157 -1.108 18.923 1.00 83.31 110 ASP A O 1
ATOM 852 N N . GLY A 1 111 ? -5.773 -2.827 18.446 1.00 82.56 111 GLY A N 1
ATOM 853 C CA . GLY A 1 111 ? -4.624 -1.998 18.078 1.00 82.56 111 GLY A CA 1
ATOM 854 C C . GLY A 1 111 ? -4.916 -1.135 16.849 1.00 82.56 111 GLY A C 1
ATOM 855 O O . GLY A 1 111 ? -4.652 0.065 16.850 1.00 82.56 111 GLY A O 1
ATOM 856 N N . LEU A 1 112 ? -5.564 -1.699 15.828 1.00 85.12 112 LEU A N 1
ATOM 857 C CA . LEU A 1 112 ? -5.986 -0.973 14.632 1.00 85.12 112 LEU A CA 1
ATOM 858 C C . LEU A 1 112 ? -6.972 0.156 14.965 1.00 85.12 112 LEU A C 1
ATOM 860 O O . LEU A 1 112 ? -6.746 1.313 14.603 1.00 85.12 112 LEU A O 1
ATOM 864 N N . ARG A 1 113 ? -8.033 -0.158 15.719 1.00 86.81 113 ARG A N 1
ATOM 865 C CA . ARG A 1 113 ? -9.096 0.800 16.074 1.00 86.81 113 ARG A CA 1
ATOM 866 C C . ARG A 1 113 ? -8.605 1.945 16.963 1.00 86.81 113 ARG A C 1
ATOM 868 O O . ARG A 1 113 ? -9.216 3.011 16.954 1.00 86.81 113 ARG A O 1
ATOM 875 N N . LYS A 1 114 ? -7.541 1.736 17.747 1.00 82.06 114 LYS A N 1
ATOM 876 C CA . LYS A 1 114 ? -6.993 2.740 18.676 1.00 82.06 114 LYS A CA 1
ATOM 877 C C . LYS A 1 114 ? -5.790 3.497 18.117 1.00 82.06 114 LYS A C 1
ATOM 879 O O . LYS A 1 114 ? -5.725 4.708 18.283 1.00 82.06 114 LYS A O 1
ATOM 884 N N . LEU A 1 115 ? -4.852 2.794 17.485 1.00 79.06 115 LEU A N 1
ATOM 885 C CA . LEU A 1 115 ? -3.506 3.305 17.210 1.00 79.06 115 LEU A CA 1
ATOM 886 C C . LEU A 1 115 ? -3.183 3.334 15.714 1.00 79.06 115 LEU A C 1
ATOM 888 O O . LEU A 1 115 ? -2.705 4.347 15.216 1.00 79.06 115 LEU A O 1
ATOM 892 N N . HIS A 1 116 ? -3.476 2.257 14.979 1.00 85.69 116 HIS A N 1
ATOM 893 C CA . HIS A 1 116 ? -2.926 2.093 13.625 1.00 85.69 116 HIS A CA 1
ATOM 894 C C . HIS A 1 116 ? -3.836 2.556 12.478 1.00 85.69 116 HIS A C 1
ATOM 896 O O . HIS A 1 116 ? -3.387 2.581 11.338 1.00 85.69 116 HIS A O 1
ATOM 902 N N . HIS A 1 117 ? -5.090 2.948 12.728 1.00 88.81 117 HIS A N 1
ATOM 903 C CA . HIS A 1 117 ? -6.016 3.385 11.669 1.00 88.81 117 HIS A CA 1
ATOM 904 C C . HIS A 1 117 ? -5.487 4.589 10.870 1.00 88.81 117 HIS A C 1
ATOM 906 O O . HIS A 1 117 ? -5.533 4.579 9.642 1.00 88.81 117 HIS A O 1
ATOM 912 N N . CYS A 1 118 ? -4.945 5.610 11.542 1.00 88.00 118 CYS A N 1
ATOM 913 C CA . CYS A 1 118 ? -4.334 6.758 10.868 1.00 88.00 118 CYS A CA 1
ATOM 914 C C . CYS A 1 118 ? -3.057 6.353 10.130 1.00 88.00 118 CYS A C 1
ATOM 916 O O . CYS A 1 118 ? -2.847 6.777 8.996 1.00 88.00 118 CYS A O 1
ATOM 918 N N . SER A 1 119 ? -2.226 5.515 10.750 1.00 91.56 119 SER A N 1
ATOM 919 C CA . SER A 1 119 ? -0.972 5.048 10.157 1.00 91.56 119 SER A CA 1
ATOM 920 C C . SER A 1 119 ? -1.206 4.233 8.889 1.00 91.56 119 SER A C 1
ATOM 922 O O . SER A 1 119 ? -0.521 4.447 7.897 1.00 91.56 119 SER A O 1
ATOM 924 N N . LEU A 1 120 ? -2.233 3.380 8.877 1.00 94.50 120 LEU A N 1
ATOM 925 C CA . LEU A 1 120 ? -2.646 2.624 7.698 1.00 94.50 120 LEU A CA 1
ATOM 926 C C . LEU A 1 120 ? -3.025 3.564 6.550 1.00 94.50 120 LEU A C 1
ATOM 928 O O . LEU A 1 120 ? -2.556 3.394 5.431 1.00 94.50 120 LEU A O 1
ATOM 932 N N . LEU A 1 121 ? -3.849 4.575 6.832 1.00 92.62 121 LEU A N 1
ATOM 933 C CA . LEU A 1 121 ? -4.382 5.484 5.813 1.00 92.62 121 LEU A CA 1
ATOM 934 C C . LEU A 1 121 ? -3.369 6.520 5.306 1.00 92.62 121 LEU A C 1
ATOM 936 O O . LEU A 1 121 ? -3.578 7.094 4.240 1.00 92.62 121 LEU A O 1
ATOM 940 N N . ARG A 1 122 ? -2.301 6.794 6.064 1.00 91.31 122 ARG A N 1
ATOM 941 C CA . ARG A 1 122 ? -1.261 7.769 5.687 1.00 91.31 122 ARG A C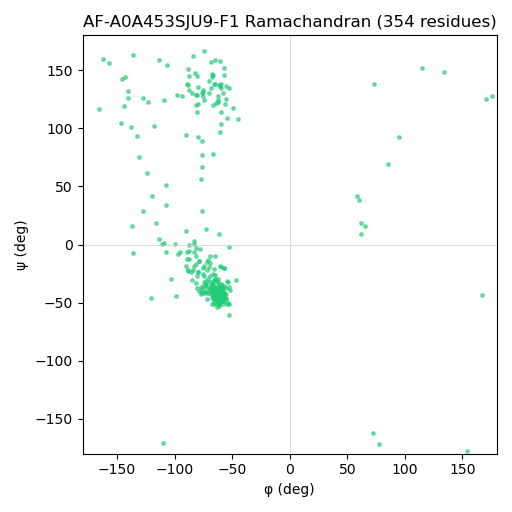A 1
ATOM 942 C C . ARG A 1 122 ? 0.021 7.123 5.169 1.00 91.31 122 ARG A C 1
ATOM 944 O O . ARG A 1 122 ? 0.721 7.729 4.363 1.00 91.31 122 ARG A O 1
ATOM 951 N N . GLY A 1 123 ? 0.324 5.920 5.642 1.00 92.75 123 GLY A N 1
ATOM 952 C CA . GLY A 1 123 ? 1.610 5.272 5.430 1.00 92.75 123 GLY A CA 1
ATOM 953 C C . GLY A 1 123 ? 1.541 3.802 5.058 1.00 92.75 123 GLY A C 1
ATOM 954 O O . GLY A 1 123 ? 2.576 3.248 4.732 1.00 92.75 123 GLY A O 1
ATOM 955 N N . GLY A 1 124 ? 0.375 3.152 5.080 1.00 95.88 124 GLY A N 1
ATOM 956 C CA . GLY A 1 124 ? 0.228 1.718 4.817 1.00 95.88 124 GLY A CA 1
ATOM 957 C C . GLY A 1 124 ? 0.295 1.352 3.335 1.00 95.88 124 GLY A C 1
ATOM 958 O O . GLY A 1 124 ? -0.655 0.775 2.813 1.00 95.88 124 GLY A O 1
ATOM 959 N N . TYR A 1 125 ? 1.374 1.711 2.638 1.00 97.62 125 TYR A N 1
ATOM 960 C CA . TYR A 1 125 ? 1.558 1.418 1.213 1.00 97.62 125 TYR A CA 1
ATOM 961 C C . TYR A 1 125 ? 1.726 -0.085 0.951 1.00 97.62 125 TYR A C 1
ATOM 963 O O . TYR A 1 125 ? 2.325 -0.798 1.757 1.00 97.62 125 TYR A O 1
ATOM 971 N N . CYS A 1 126 ? 1.245 -0.576 -0.196 1.00 97.06 126 CYS A N 1
ATOM 972 C CA . CYS A 1 126 ? 1.385 -1.992 -0.565 1.00 97.06 126 CYS A CA 1
ATOM 973 C C . CYS A 1 126 ? 2.671 -2.320 -1.343 1.00 97.06 126 CYS A C 1
ATOM 975 O O . CYS A 1 126 ? 2.961 -3.491 -1.589 1.00 97.06 126 CYS A O 1
ATOM 977 N N . TYR A 1 127 ? 3.463 -1.313 -1.717 1.00 96.31 127 TYR A N 1
ATOM 978 C CA . TYR A 1 127 ? 4.803 -1.518 -2.265 1.00 96.31 127 TYR A CA 1
ATOM 979 C C . TYR A 1 127 ? 5.851 -1.584 -1.148 1.00 96.31 127 TYR A C 1
ATOM 981 O O . TYR A 1 127 ? 5.704 -0.976 -0.087 1.00 96.31 127 TYR A O 1
ATOM 989 N N . GLY A 1 128 ? 6.923 -2.328 -1.397 1.00 93.62 128 GLY A N 1
ATOM 990 C CA . GLY A 1 128 ? 7.937 -2.638 -0.398 1.00 93.62 128 GLY A CA 1
ATOM 991 C C . GLY A 1 128 ? 8.658 -3.945 -0.730 1.00 93.62 128 GLY A C 1
ATOM 992 O O . GLY A 1 128 ? 8.368 -4.561 -1.758 1.00 93.62 128 GLY A O 1
ATOM 993 N N . PRO A 1 129 ? 9.584 -4.375 0.139 1.00 90.38 129 PRO A N 1
ATOM 994 C CA . PRO A 1 129 ? 10.440 -5.531 -0.115 1.00 90.38 129 PRO A CA 1
ATOM 995 C C . PRO A 1 129 ? 9.741 -6.891 -0.041 1.00 90.38 129 PRO A C 1
ATOM 997 O O . PRO A 1 129 ? 10.333 -7.891 -0.443 1.00 90.38 129 PRO A O 1
ATOM 1000 N N . LYS A 1 130 ? 8.538 -6.966 0.536 1.00 91.38 130 LYS A N 1
ATOM 1001 C CA . LYS A 1 130 ? 7.793 -8.217 0.747 1.00 91.38 130 LYS A CA 1
ATOM 1002 C C . LYS A 1 130 ? 6.565 -8.276 -0.166 1.00 91.38 130 LYS A C 1
ATOM 1004 O O . LYS A 1 130 ? 6.419 -7.464 -1.081 1.00 91.38 130 LYS A O 1
ATOM 1009 N N . ASP A 1 131 ? 5.691 -9.256 0.054 1.00 93.31 131 ASP A N 1
ATOM 1010 C CA . ASP A 1 131 ? 4.408 -9.325 -0.646 1.00 93.31 131 ASP A CA 1
ATOM 1011 C C . ASP A 1 131 ? 3.495 -8.136 -0.269 1.00 93.31 131 ASP A C 1
ATOM 1013 O O . ASP A 1 131 ? 3.679 -7.531 0.795 1.00 93.31 131 ASP A O 1
ATOM 1017 N N . PRO A 1 132 ? 2.494 -7.794 -1.103 1.00 97.12 132 PRO A N 1
ATOM 1018 C CA . PRO A 1 132 ? 1.661 -6.614 -0.889 1.00 97.12 132 PRO A CA 1
ATOM 1019 C C . PRO A 1 132 ? 0.977 -6.546 0.480 1.00 97.12 132 PRO A C 1
ATOM 1021 O O . PRO A 1 132 ? 0.900 -5.466 1.061 1.00 97.12 132 PRO A O 1
ATOM 1024 N N . VAL A 1 133 ? 0.522 -7.676 1.030 1.00 96.44 133 VAL A N 1
ATOM 1025 C CA . VAL A 1 133 ? -0.160 -7.713 2.333 1.00 96.44 133 VAL A CA 1
ATOM 1026 C C . VAL A 1 133 ? 0.834 -7.455 3.459 1.00 96.44 133 VAL A C 1
ATOM 1028 O O . VAL A 1 133 ? 0.578 -6.627 4.334 1.00 96.44 133 VAL A O 1
ATOM 1031 N N . SER A 1 134 ? 1.989 -8.122 3.421 1.00 93.19 134 SER A N 1
ATOM 1032 C CA . SER A 1 134 ? 3.067 -7.892 4.387 1.00 93.19 134 SER A CA 1
ATOM 1033 C C . SER A 1 134 ? 3.573 -6.450 4.340 1.00 93.19 134 SER A C 1
ATOM 1035 O O . SER A 1 134 ? 3.774 -5.849 5.393 1.00 93.19 134 SER A O 1
ATOM 1037 N N . ASN A 1 135 ? 3.712 -5.858 3.148 1.00 95.44 135 ASN A N 1
ATOM 1038 C CA . ASN A 1 135 ? 4.103 -4.455 2.996 1.00 95.44 135 ASN A CA 1
ATOM 1039 C C . ASN A 1 135 ? 3.086 -3.508 3.639 1.00 95.44 135 ASN A C 1
ATOM 1041 O O . ASN A 1 135 ? 3.495 -2.619 4.380 1.00 95.44 135 ASN A O 1
ATOM 1045 N N . ILE A 1 136 ? 1.779 -3.720 3.429 1.00 97.06 136 ILE A N 1
ATOM 1046 C CA . ILE A 1 136 ? 0.738 -2.890 4.061 1.00 97.06 136 ILE A CA 1
ATOM 1047 C C . ILE A 1 136 ? 0.892 -2.924 5.584 1.00 97.06 136 ILE A C 1
ATOM 1049 O O . ILE A 1 136 ? 0.880 -1.873 6.225 1.00 97.06 136 ILE A O 1
ATOM 1053 N N . ILE A 1 137 ? 1.073 -4.111 6.171 1.00 94.00 137 ILE A N 1
ATOM 1054 C CA . ILE A 1 137 ? 1.209 -4.274 7.624 1.00 94.00 137 ILE A CA 1
ATOM 1055 C C . ILE A 1 137 ? 2.495 -3.612 8.135 1.00 94.00 137 ILE A C 1
ATOM 1057 O O . ILE A 1 137 ? 2.440 -2.801 9.061 1.00 94.00 137 ILE A O 1
ATOM 1061 N N . LEU A 1 138 ? 3.640 -3.919 7.523 1.00 92.25 138 LEU A N 1
ATOM 1062 C CA . LEU A 1 138 ? 4.941 -3.393 7.936 1.00 92.25 138 LEU A CA 1
ATOM 1063 C C . LEU A 1 138 ? 4.998 -1.869 7.814 1.00 92.25 138 LEU A C 1
ATOM 1065 O O . LEU A 1 138 ? 5.359 -1.201 8.780 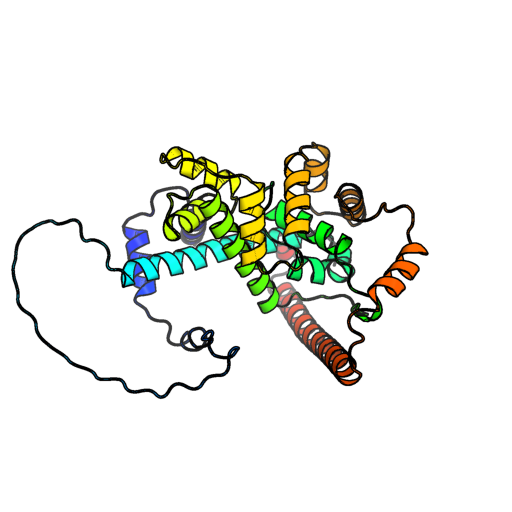1.00 92.25 138 LEU A O 1
ATOM 1069 N N . ASN A 1 139 ? 4.570 -1.319 6.675 1.00 94.62 139 ASN A N 1
ATOM 1070 C CA . ASN A 1 139 ? 4.525 0.123 6.463 1.00 94.62 139 ASN A CA 1
ATOM 1071 C C . ASN A 1 139 ? 3.554 0.804 7.444 1.00 94.62 139 ASN A C 1
ATOM 1073 O O . ASN A 1 139 ? 3.868 1.866 7.970 1.00 94.62 139 ASN A O 1
ATOM 1077 N N . THR A 1 140 ? 2.411 0.182 7.763 1.00 94.31 140 THR A N 1
ATOM 1078 C CA . THR A 1 140 ? 1.455 0.706 8.759 1.00 94.31 140 THR A CA 1
ATOM 1079 C C . THR A 1 140 ? 2.071 0.807 10.154 1.00 94.31 140 THR A C 1
ATOM 1081 O O . THR A 1 140 ? 1.919 1.831 10.823 1.00 94.31 140 THR A O 1
ATOM 1084 N N . ILE A 1 141 ? 2.746 -0.253 10.609 1.00 90.50 141 ILE A N 1
ATOM 1085 C CA . ILE A 1 141 ? 3.362 -0.298 11.942 1.00 90.50 141 ILE A CA 1
ATOM 1086 C C . ILE A 1 141 ? 4.524 0.693 12.002 1.00 90.50 141 ILE A C 1
ATOM 1088 O O . ILE A 1 141 ? 4.532 1.566 12.867 1.00 90.50 141 ILE A O 1
ATOM 1092 N N . TRP A 1 142 ? 5.441 0.617 11.034 1.00 91.56 142 TRP A N 1
ATOM 1093 C CA . TRP A 1 142 ? 6.593 1.510 10.937 1.00 91.56 142 TRP A CA 1
ATOM 1094 C C . TRP A 1 142 ? 6.180 2.984 10.905 1.00 91.56 142 TRP A C 1
ATOM 1096 O O . TRP A 1 142 ? 6.702 3.798 11.667 1.00 91.56 142 TRP A O 1
ATOM 1106 N N . TYR A 1 143 ? 5.192 3.332 10.078 1.00 91.75 143 TYR A N 1
ATOM 1107 C CA . TYR A 1 143 ? 4.725 4.707 9.959 1.00 91.75 143 TYR A CA 1
ATOM 1108 C C . TYR A 1 143 ? 4.122 5.220 11.274 1.00 91.75 143 TYR A C 1
ATOM 1110 O O . TYR A 1 143 ? 4.342 6.370 11.647 1.00 91.75 143 TYR A O 1
ATOM 1118 N N . GLY A 1 144 ? 3.384 4.378 12.007 1.00 88.69 144 GLY A N 1
ATOM 1119 C CA . GLY A 1 144 ? 2.842 4.742 13.320 1.00 88.69 144 GLY A CA 1
ATOM 1120 C C . GLY A 1 144 ? 3.914 5.046 14.363 1.00 88.69 144 GLY A C 1
ATOM 1121 O O . GLY A 1 144 ? 3.702 5.919 15.203 1.00 88.69 144 GLY A O 1
ATOM 1122 N N . SER A 1 145 ? 5.061 4.375 14.280 1.00 86.44 145 SER A N 1
ATOM 1123 C CA . SER A 1 145 ? 6.203 4.619 15.161 1.00 86.44 145 SER A CA 1
ATOM 1124 C C . SER A 1 145 ? 7.034 5.833 14.741 1.00 86.44 145 SER A C 1
ATOM 1126 O O . SER A 1 145 ? 7.491 6.579 15.603 1.00 86.44 145 SER A O 1
ATOM 1128 N N . MET A 1 146 ? 7.211 6.062 13.435 1.00 86.19 146 MET A N 1
ATOM 1129 C CA . MET A 1 146 ? 8.024 7.170 12.913 1.00 86.19 146 MET A CA 1
ATOM 1130 C C . MET A 1 146 ? 7.302 8.518 12.881 1.00 86.19 146 MET A C 1
ATOM 1132 O O . MET A 1 146 ? 7.933 9.555 13.069 1.00 86.19 146 MET A O 1
ATOM 1136 N N . PHE A 1 147 ? 5.987 8.518 12.653 1.00 84.81 147 PHE A N 1
ATOM 1137 C CA . PHE A 1 147 ? 5.172 9.730 12.534 1.00 84.81 147 PHE A CA 1
ATOM 1138 C C . PHE A 1 147 ? 4.013 9.696 13.540 1.00 84.81 147 PHE A C 1
ATOM 1140 O O . PHE A 1 147 ? 2.839 9.679 13.138 1.00 84.81 147 PHE A O 1
ATOM 1147 N N . PRO A 1 148 ? 4.307 9.659 14.856 1.00 80.75 148 PRO A N 1
ATOM 1148 C CA . PRO A 1 148 ? 3.274 9.559 15.871 1.00 80.75 148 PRO A CA 1
ATOM 1149 C C . PRO A 1 148 ? 2.349 10.771 15.796 1.00 80.75 148 PRO A C 1
ATOM 1151 O O . PRO A 1 148 ? 2.774 11.920 15.641 1.00 80.75 148 PRO A O 1
ATOM 1154 N N . THR A 1 149 ? 1.048 10.518 15.916 1.00 75.38 149 THR A N 1
ATOM 1155 C CA . THR A 1 149 ? 0.091 11.619 15.999 1.00 75.38 149 THR A CA 1
ATOM 1156 C C . THR A 1 149 ? 0.299 12.330 17.344 1.00 75.38 149 THR A C 1
ATOM 1158 O O . THR A 1 149 ? 0.429 11.673 18.373 1.00 75.38 149 THR A O 1
ATOM 1161 N N . PRO A 1 150 ? 0.348 13.672 17.393 1.00 74.81 150 PRO A N 1
ATOM 1162 C CA . PRO A 1 150 ? 0.428 14.368 18.670 1.00 74.81 150 PRO A CA 1
ATOM 1163 C C . PRO A 1 150 ? -0.786 14.039 19.544 1.00 74.81 150 PRO A C 1
ATOM 1165 O O . PRO A 1 150 ? -1.920 14.080 19.062 1.00 74.81 150 PRO A O 1
ATOM 1168 N N . GLN A 1 151 ? -0.573 13.806 20.842 1.00 72.00 151 GLN A N 1
ATOM 1169 C CA . GLN A 1 151 ? -1.619 13.372 21.783 1.00 72.00 151 GLN A CA 1
ATOM 1170 C C . GLN A 1 151 ? -2.868 14.274 21.763 1.00 72.00 151 GLN A C 1
ATOM 1172 O O . GLN A 1 151 ? -3.996 13.791 21.820 1.00 72.00 151 GLN A O 1
ATOM 1177 N N . LYS A 1 152 ? -2.681 15.589 21.582 1.00 71.69 152 LYS A N 1
ATOM 1178 C CA . LYS A 1 152 ? -3.761 16.588 21.439 1.00 71.69 152 LYS A CA 1
ATOM 1179 C C . LYS A 1 152 ? -4.713 16.348 20.256 1.00 71.69 152 LYS A C 1
ATOM 1181 O O . LYS A 1 152 ? -5.803 16.911 20.241 1.00 71.69 152 LYS A O 1
ATOM 1186 N N . PHE A 1 153 ? -4.302 15.566 19.259 1.00 72.06 153 PHE A N 1
ATOM 1187 C CA . PHE A 1 153 ? -5.092 15.232 18.071 1.00 72.06 153 PHE A CA 1
ATOM 1188 C C . PHE A 1 153 ? -5.533 13.769 18.037 1.00 72.06 153 PHE A C 1
ATOM 1190 O O . PHE A 1 153 ? -6.218 13.372 17.093 1.00 72.06 153 PHE A O 1
ATOM 1197 N N . HIS A 1 154 ? -5.185 12.975 19.054 1.00 76.75 154 HIS A N 1
ATOM 1198 C CA . HIS A 1 154 ? -5.668 11.606 19.162 1.00 76.75 154 HIS A CA 1
ATOM 1199 C C . HIS A 1 154 ? -7.190 11.574 19.264 1.00 76.75 154 HIS A C 1
ATOM 1201 O O . HIS A 1 154 ? -7.813 12.341 20.005 1.00 76.75 154 HIS A O 1
ATOM 1207 N N . LEU A 1 155 ? -7.795 10.646 18.524 1.00 79.12 155 LEU A N 1
ATOM 1208 C CA . LEU A 1 155 ? -9.205 10.349 18.689 1.00 79.12 155 LEU A CA 1
ATOM 1209 C C . LEU A 1 155 ? -9.401 9.722 20.069 1.00 79.12 155 LEU A C 1
ATOM 1211 O O . LEU A 1 155 ? -8.868 8.661 20.373 1.00 79.12 155 LEU A O 1
ATOM 1215 N N . GLN A 1 156 ? -10.214 10.364 20.904 1.00 80.31 156 GLN A N 1
ATOM 1216 C CA . GLN A 1 156 ? -10.569 9.866 22.239 1.00 80.31 156 GLN A CA 1
ATOM 1217 C C . GLN A 1 156 ? -11.595 8.714 22.177 1.00 80.31 156 GLN A C 1
ATOM 1219 O O . GLN A 1 156 ? -12.468 8.591 23.033 1.00 80.31 156 GLN A O 1
ATOM 1224 N N . PHE A 1 157 ? -11.600 7.934 21.095 1.00 82.31 157 PHE A N 1
ATOM 1225 C CA . PHE A 1 157 ? -12.540 6.844 20.863 1.00 82.31 157 PHE A CA 1
ATOM 1226 C C . PHE A 1 157 ? -11.997 5.822 19.880 1.00 82.31 157 PHE A C 1
ATOM 1228 O O . PHE A 1 157 ? -11.159 6.141 19.042 1.00 82.31 157 PHE A O 1
ATOM 1235 N N . LYS A 1 158 ? -12.518 4.595 19.975 1.00 86.50 158 LYS A N 1
ATOM 1236 C CA . LYS A 1 158 ? -12.205 3.528 19.027 1.00 86.50 158 LYS A CA 1
ATOM 1237 C C . LYS A 1 158 ? -12.837 3.834 17.669 1.00 86.50 158 LYS A C 1
ATOM 1239 O O . LYS A 1 158 ? -14.031 4.137 17.588 1.00 86.50 158 LYS A O 1
ATOM 1244 N N . VAL A 1 159 ? -12.030 3.740 16.622 1.00 87.19 159 VAL A N 1
ATOM 1245 C CA . VAL A 1 159 ? -12.494 3.835 15.240 1.00 87.19 159 VAL A CA 1
ATOM 1246 C C . VAL A 1 159 ? -13.057 2.488 14.824 1.00 87.19 159 VAL A C 1
ATOM 1248 O O . VAL A 1 159 ? -12.338 1.506 14.839 1.00 87.19 159 VAL A O 1
ATOM 1251 N N . ASP A 1 160 ? -14.326 2.428 14.451 1.00 85.06 160 ASP A N 1
ATOM 1252 C CA . ASP A 1 160 ? -15.042 1.175 14.140 1.00 85.06 160 ASP A CA 1
ATOM 1253 C C . ASP A 1 160 ? -15.302 1.015 12.647 1.00 85.06 160 ASP A C 1
ATOM 1255 O O . ASP A 1 160 ? -15.795 -0.016 12.195 1.00 85.06 160 ASP A O 1
ATOM 1259 N N . MET A 1 161 ? -14.971 2.059 11.895 1.00 84.12 161 MET A N 1
ATOM 1260 C CA . MET A 1 161 ? -15.178 2.174 10.471 1.00 84.12 161 MET A CA 1
ATOM 1261 C C . MET A 1 161 ? -13.961 2.856 9.864 1.00 84.12 161 MET A C 1
ATOM 1263 O O . MET A 1 161 ? -13.527 3.907 10.334 1.00 84.12 161 MET A O 1
ATOM 1267 N N . ILE A 1 162 ? -13.449 2.284 8.785 1.00 83.94 162 ILE A N 1
ATOM 1268 C CA . ILE A 1 162 ? -12.461 2.943 7.941 1.00 83.94 162 ILE A CA 1
ATOM 1269 C C . ILE A 1 162 ? -13.224 3.635 6.818 1.00 83.94 162 ILE A C 1
ATOM 1271 O O . ILE A 1 162 ? -14.069 3.022 6.169 1.00 83.94 162 ILE A O 1
ATOM 1275 N N . CYS A 1 163 ? -12.962 4.927 6.623 1.00 81.25 163 CYS A N 1
ATOM 1276 C CA . CYS A 1 163 ? -13.577 5.689 5.541 1.00 81.25 163 CYS A CA 1
ATOM 1277 C C . CYS A 1 163 ? -13.160 5.095 4.189 1.00 81.25 163 CYS A C 1
ATOM 1279 O O . CYS A 1 163 ? -11.963 5.009 3.905 1.00 81.25 163 CYS A O 1
ATOM 1281 N N . THR A 1 164 ? -14.138 4.723 3.361 1.00 85.25 164 THR A N 1
ATOM 1282 C CA . THR A 1 164 ? -13.908 4.150 2.027 1.00 85.25 164 THR A CA 1
ATOM 1283 C C . THR A 1 164 ? -13.113 5.090 1.135 1.00 85.25 164 THR A C 1
ATOM 1285 O O . THR A 1 164 ? -12.234 4.629 0.423 1.00 85.25 164 THR A O 1
ATOM 1288 N N . ASP A 1 165 ? -13.342 6.400 1.228 1.00 85.50 165 ASP A N 1
ATOM 1289 C CA . ASP A 1 165 ? -12.630 7.387 0.408 1.00 85.50 165 ASP A CA 1
ATOM 1290 C C . ASP A 1 165 ? -11.155 7.493 0.810 1.00 85.50 165 ASP A C 1
ATOM 1292 O O . ASP A 1 165 ? -10.273 7.625 -0.037 1.00 85.50 165 ASP A O 1
ATOM 1296 N N . MET A 1 166 ? -10.867 7.394 2.112 1.00 86.88 166 MET A N 1
ATOM 1297 C CA . MET A 1 166 ? -9.487 7.405 2.607 1.00 86.88 166 MET A CA 1
ATOM 1298 C C . MET A 1 166 ? -8.775 6.093 2.276 1.00 86.88 166 MET A C 1
ATOM 1300 O O . MET A 1 166 ? -7.586 6.109 1.966 1.00 86.88 166 MET A O 1
ATOM 1304 N N . LEU A 1 167 ? -9.501 4.971 2.304 1.00 92.12 167 LEU A N 1
ATOM 1305 C CA . LEU A 1 167 ? -8.976 3.683 1.868 1.00 92.12 167 LEU A CA 1
ATOM 1306 C C . LEU A 1 167 ? -8.676 3.697 0.359 1.00 92.12 167 LEU A C 1
ATOM 1308 O O . LEU A 1 167 ? -7.558 3.398 -0.046 1.00 92.12 167 LEU A O 1
ATOM 1312 N N . ALA A 1 168 ? -9.617 4.171 -0.460 1.00 93.00 168 ALA A N 1
ATOM 1313 C CA . ALA A 1 168 ? -9.432 4.333 -1.900 1.00 93.00 168 ALA A CA 1
ATOM 1314 C C . ALA A 1 168 ? -8.263 5.278 -2.223 1.00 93.00 168 ALA A C 1
ATOM 1316 O O . ALA A 1 168 ? -7.520 5.047 -3.177 1.00 93.00 168 ALA A O 1
ATOM 1317 N N . ARG A 1 169 ? -8.046 6.321 -1.408 1.00 94.88 169 ARG A N 1
ATOM 1318 C CA . ARG A 1 169 ? -6.884 7.207 -1.541 1.00 94.88 169 ARG A CA 1
ATOM 1319 C C . ARG A 1 169 ? -5.574 6.444 -1.355 1.00 94.88 169 ARG A C 1
ATOM 1321 O O . ARG A 1 169 ? -4.717 6.546 -2.228 1.00 94.88 169 ARG A O 1
ATOM 1328 N N . ILE A 1 170 ? -5.404 5.700 -0.258 1.00 96.12 170 ILE A N 1
ATOM 1329 C CA . ILE A 1 170 ? -4.146 4.972 -0.015 1.00 96.12 170 ILE A CA 1
ATOM 1330 C C . ILE A 1 170 ? -3.943 3.829 -1.027 1.00 96.12 170 ILE A C 1
ATOM 1332 O O . ILE A 1 170 ? -2.818 3.591 -1.462 1.00 96.12 170 ILE A O 1
ATOM 1336 N N . GLU A 1 171 ? -5.020 3.200 -1.504 1.00 97.62 171 GLU A N 1
ATOM 1337 C CA . GLU A 1 171 ? -4.991 2.236 -2.613 1.00 97.62 171 GLU A CA 1
ATOM 1338 C C . GLU A 1 171 ? -4.495 2.871 -3.918 1.00 97.62 171 GLU A C 1
ATOM 1340 O O . GLU A 1 171 ? -3.616 2.321 -4.587 1.00 97.62 171 GLU A O 1
ATOM 1345 N N . CYS A 1 172 ? -5.005 4.058 -4.265 1.00 96.69 172 CYS A N 1
ATOM 1346 C CA . CYS A 1 172 ? -4.538 4.820 -5.422 1.00 96.69 172 CYS A CA 1
ATOM 1347 C C . CYS A 1 172 ? -3.071 5.229 -5.274 1.00 96.69 172 CYS A C 1
ATOM 1349 O O . CYS A 1 172 ? -2.303 5.074 -6.221 1.00 96.69 172 CYS A O 1
ATOM 1351 N N . CYS A 1 173 ? -2.660 5.717 -4.099 1.00 97.25 173 CYS A N 1
ATOM 1352 C CA . CYS A 1 173 ? -1.257 6.035 -3.842 1.00 97.25 173 CYS A CA 1
ATOM 1353 C C . CYS A 1 173 ? -0.370 4.802 -4.050 1.00 97.25 173 CYS A C 1
ATOM 1355 O O . CYS A 1 173 ? 0.623 4.873 -4.766 1.00 97.25 173 CYS A O 1
ATOM 1357 N N . SER A 1 174 ? -0.771 3.650 -3.511 1.00 98.38 174 SER A N 1
ATOM 1358 C CA . SER A 1 174 ? -0.066 2.383 -3.704 1.00 98.38 174 SER A CA 1
ATOM 1359 C C . SER A 1 174 ? 0.029 1.963 -5.174 1.00 98.38 174 SER A C 1
ATOM 1361 O O . SER A 1 174 ? 1.098 1.538 -5.610 1.00 98.38 174 SER A O 1
ATOM 1363 N N . LEU A 1 175 ? -1.042 2.129 -5.961 1.00 98.25 175 LEU A N 1
ATOM 1364 C CA . LEU A 1 175 ? -1.016 1.904 -7.410 1.00 98.25 175 LEU A CA 1
ATOM 1365 C C . LEU A 1 175 ? 0.042 2.784 -8.090 1.00 98.25 175 LEU A C 1
ATOM 1367 O O . LEU A 1 175 ? 0.858 2.272 -8.858 1.00 98.25 175 LEU A O 1
ATOM 1371 N N . TYR A 1 176 ? 0.030 4.094 -7.825 1.00 97.81 176 TYR A N 1
ATOM 1372 C CA . TYR A 1 176 ? 0.989 5.025 -8.425 1.00 97.81 176 TYR A CA 1
ATOM 1373 C C . TYR A 1 176 ? 2.425 4.690 -8.020 1.00 97.81 176 TYR A C 1
ATOM 1375 O O . TYR A 1 176 ? 3.302 4.639 -8.883 1.00 97.81 176 TYR A O 1
ATOM 1383 N N . GLY A 1 177 ? 2.653 4.390 -6.740 1.00 98.25 177 GLY A N 1
ATOM 1384 C CA . GLY A 1 177 ? 3.948 3.960 -6.229 1.00 98.25 177 GLY A CA 1
ATOM 1385 C C . GLY A 1 177 ? 4.460 2.692 -6.912 1.00 98.25 177 GLY A C 1
ATOM 1386 O O . GLY A 1 177 ? 5.592 2.680 -7.384 1.00 98.25 177 GLY A O 1
ATOM 1387 N N . LEU A 1 178 ? 3.622 1.658 -7.049 1.00 98.50 178 LEU A N 1
ATOM 1388 C CA . LEU A 1 178 ? 3.978 0.405 -7.729 1.00 98.50 178 LEU A CA 1
ATOM 1389 C C . LEU A 1 178 ? 4.327 0.614 -9.207 1.00 98.50 178 LEU A C 1
ATOM 1391 O O . LEU A 1 178 ? 5.347 0.108 -9.679 1.00 98.50 178 LEU A O 1
ATOM 1395 N N . VAL A 1 179 ? 3.487 1.349 -9.944 1.00 98.19 179 VAL A N 1
ATOM 1396 C CA . VAL A 1 179 ? 3.701 1.609 -11.377 1.00 98.19 179 VAL A CA 1
ATOM 1397 C C . VAL A 1 179 ? 4.987 2.402 -11.585 1.00 98.19 179 VAL A C 1
ATOM 1399 O O . VAL A 1 179 ? 5.793 2.043 -12.444 1.00 98.19 179 VAL A O 1
ATOM 1402 N N . THR A 1 180 ? 5.211 3.447 -10.787 1.00 98.12 180 THR A N 1
ATOM 1403 C CA . THR A 1 180 ? 6.431 4.257 -10.863 1.00 98.12 180 THR A CA 1
ATOM 1404 C C . THR A 1 180 ? 7.659 3.448 -10.471 1.00 98.12 180 THR A C 1
ATOM 1406 O O . THR A 1 180 ? 8.625 3.448 -11.225 1.00 98.12 180 THR A O 1
ATOM 1409 N N . PHE A 1 181 ? 7.611 2.684 -9.375 1.00 98.12 181 PHE A N 1
ATOM 1410 C CA . PHE A 1 181 ? 8.710 1.807 -8.970 1.00 98.12 181 PHE A CA 1
ATOM 1411 C C . PHE A 1 181 ? 9.120 0.873 -10.110 1.00 98.12 181 PHE A C 1
ATOM 1413 O O . PHE A 1 181 ? 10.299 0.781 -10.453 1.00 98.12 181 PHE A O 1
ATOM 1420 N N . LEU A 1 182 ? 8.147 0.188 -10.718 1.00 97.38 182 LEU A N 1
ATOM 1421 C CA . LEU A 1 182 ? 8.424 -0.785 -11.767 1.00 97.38 182 LEU A CA 1
ATOM 1422 C C . LEU A 1 182 ? 9.032 -0.118 -13.006 1.00 97.38 182 LEU A C 1
ATOM 1424 O O . LEU A 1 182 ? 9.997 -0.634 -13.560 1.00 97.38 182 LEU A O 1
ATOM 1428 N N . ARG A 1 183 ? 8.522 1.052 -13.405 1.00 96.94 183 ARG A N 1
ATOM 1429 C CA . ARG A 1 183 ? 9.050 1.819 -14.545 1.00 96.94 183 ARG A CA 1
ATOM 1430 C C . ARG A 1 183 ? 10.431 2.414 -14.283 1.00 96.94 183 ARG A C 1
ATOM 1432 O O . ARG A 1 183 ? 11.226 2.492 -15.211 1.00 96.94 183 ARG A O 1
ATOM 1439 N N . THR A 1 184 ? 10.746 2.782 -13.043 1.00 96.75 184 THR A N 1
ATOM 1440 C CA . THR A 1 184 ? 12.108 3.186 -12.664 1.00 96.75 184 THR A CA 1
ATOM 1441 C C . THR A 1 184 ? 13.074 2.007 -12.769 1.00 96.75 184 THR A C 1
ATOM 1443 O O . THR A 1 184 ? 14.198 2.170 -13.235 1.00 96.75 184 THR A O 1
ATOM 1446 N N . ARG A 1 185 ? 12.636 0.800 -12.382 1.00 95.94 185 ARG A N 1
ATOM 1447 C CA . ARG A 1 185 ? 13.449 -0.424 -12.487 1.00 95.94 185 ARG A CA 1
ATOM 1448 C C . ARG A 1 185 ? 13.574 -0.950 -13.911 1.00 95.94 185 ARG A C 1
ATOM 1450 O O . ARG A 1 185 ? 14.561 -1.613 -14.207 1.00 95.94 185 ARG A O 1
ATOM 1457 N N . LEU A 1 186 ? 12.604 -0.675 -14.775 1.00 94.38 186 LEU A N 1
ATOM 1458 C CA . LEU A 1 186 ? 12.546 -1.156 -16.155 1.00 94.38 186 LEU A CA 1
ATOM 1459 C C . LEU A 1 186 ? 12.243 0.017 -17.105 1.00 94.38 186 LEU A C 1
ATOM 1461 O O . LEU A 1 186 ? 11.121 0.132 -17.594 1.00 94.38 186 LEU A O 1
ATOM 1465 N N . PRO A 1 187 ? 13.210 0.904 -17.401 1.00 92.69 187 PRO A N 1
ATOM 1466 C CA . PRO A 1 187 ? 12.943 2.133 -18.159 1.00 92.69 187 PRO A CA 1
ATOM 1467 C C . PRO A 1 187 ? 12.391 1.917 -19.577 1.00 92.69 187 PRO A C 1
ATOM 1469 O O . PRO A 1 187 ? 11.828 2.839 -20.164 1.00 92.69 187 PRO A O 1
ATOM 1472 N N . SER A 1 188 ? 12.550 0.713 -20.137 1.00 91.69 188 SER A N 1
ATOM 1473 C CA . SER A 1 188 ? 12.075 0.355 -21.476 1.00 91.69 188 SER A CA 1
ATOM 1474 C C . SER A 1 188 ? 10.576 0.043 -21.554 1.00 91.69 188 SER A C 1
ATOM 1476 O O . SER A 1 188 ? 10.043 -0.009 -22.662 1.00 91.69 188 SER A O 1
ATOM 1478 N N . ILE A 1 189 ? 9.883 -0.160 -20.425 1.00 93.94 189 ILE A N 1
ATOM 1479 C CA . ILE A 1 189 ? 8.465 -0.550 -20.432 1.00 93.94 189 ILE A CA 1
ATOM 1480 C C . ILE A 1 189 ? 7.530 0.661 -20.480 1.00 93.94 189 ILE A C 1
ATOM 1482 O O . ILE A 1 189 ? 7.772 1.703 -19.858 1.00 93.94 189 ILE A O 1
ATOM 1486 N N . SER A 1 190 ? 6.400 0.510 -21.175 1.00 93.81 190 SER A N 1
ATOM 1487 C CA . SER A 1 190 ? 5.343 1.520 -21.167 1.00 93.81 190 SER A CA 1
ATOM 1488 C C . SER A 1 190 ? 4.554 1.506 -19.849 1.00 93.81 190 SER A C 1
ATOM 1490 O O . SER A 1 190 ? 4.618 0.561 -19.063 1.00 93.81 190 SER A O 1
ATOM 1492 N N . GLU A 1 191 ? 3.755 2.551 -19.598 1.00 93.81 191 GLU A N 1
ATOM 1493 C CA . GLU A 1 191 ? 2.825 2.553 -18.458 1.00 93.81 191 GLU A CA 1
ATOM 1494 C C . GLU A 1 191 ? 1.851 1.367 -18.530 1.00 93.81 191 GLU A C 1
ATOM 1496 O O . GLU A 1 191 ? 1.593 0.715 -17.520 1.00 93.81 191 GLU A O 1
ATOM 1501 N N . HIS A 1 192 ? 1.350 1.067 -19.731 1.00 94.62 192 HIS A N 1
ATOM 1502 C CA . HIS A 1 192 ? 0.446 -0.054 -19.956 1.00 94.62 192 HIS A CA 1
ATOM 1503 C C . HIS A 1 192 ? 1.093 -1.384 -19.554 1.00 94.62 192 HIS A C 1
ATOM 1505 O O . HIS A 1 192 ? 0.491 -2.147 -18.798 1.00 94.62 192 HIS A O 1
ATOM 1511 N N . ASP A 1 193 ? 2.328 -1.624 -19.998 1.00 94.69 193 ASP A N 1
ATOM 1512 C CA . ASP A 1 193 ? 3.060 -2.857 -19.698 1.00 94.69 193 ASP A CA 1
ATOM 1513 C C . ASP A 1 193 ? 3.354 -2.970 -18.203 1.00 94.69 193 ASP A C 1
ATOM 1515 O O . ASP A 1 193 ? 3.162 -4.031 -17.616 1.00 94.69 193 ASP A O 1
ATOM 1519 N N . ALA A 1 194 ? 3.734 -1.866 -17.550 1.00 97.19 194 ALA A N 1
ATOM 1520 C CA . ALA A 1 194 ? 3.956 -1.845 -16.107 1.00 97.19 194 ALA A CA 1
ATOM 1521 C C . ALA A 1 194 ? 2.706 -2.291 -15.332 1.00 97.19 194 ALA A C 1
ATOM 1523 O O . ALA A 1 194 ? 2.778 -3.169 -14.472 1.00 97.19 194 ALA A O 1
ATOM 1524 N N . ILE A 1 195 ? 1.542 -1.730 -15.669 1.00 97.50 195 ILE A N 1
ATOM 1525 C CA . ILE A 1 195 ? 0.264 -2.100 -15.043 1.00 97.50 195 ILE A CA 1
ATOM 1526 C C . ILE A 1 195 ? -0.072 -3.563 -15.350 1.00 97.50 195 ILE A C 1
ATOM 1528 O O . ILE A 1 195 ? -0.559 -4.279 -14.475 1.00 97.50 195 ILE A O 1
ATOM 1532 N N . TRP A 1 196 ? 0.209 -4.030 -16.566 1.00 96.25 196 TRP A N 1
ATOM 1533 C CA . TRP A 1 196 ? -0.025 -5.415 -16.963 1.00 96.25 196 TRP A CA 1
ATOM 1534 C C . TRP A 1 196 ? 0.833 -6.407 -16.175 1.00 96.25 196 TRP A C 1
ATOM 1536 O O . TRP A 1 196 ? 0.292 -7.366 -15.616 1.00 96.25 196 TRP A O 1
ATOM 1546 N N . TYR A 1 197 ? 2.139 -6.159 -16.051 1.00 97.62 197 TYR A N 1
ATOM 1547 C CA . TYR A 1 197 ? 3.042 -6.993 -15.256 1.00 97.62 197 TYR A CA 1
ATOM 1548 C C . TYR A 1 197 ? 2.639 -7.016 -13.784 1.00 97.62 197 TYR A C 1
ATOM 1550 O O . TYR A 1 197 ? 2.597 -8.091 -13.182 1.00 97.62 197 TYR A O 1
ATOM 1558 N N . LEU A 1 198 ? 2.273 -5.861 -13.219 1.00 98.25 198 LEU A N 1
ATOM 1559 C CA . LEU A 1 198 ? 1.760 -5.765 -11.852 1.00 98.25 198 LEU A CA 1
ATOM 1560 C C . LEU A 1 198 ? 0.462 -6.556 -11.680 1.00 98.25 198 LEU A C 1
ATOM 1562 O O . LEU A 1 198 ? 0.329 -7.307 -10.719 1.00 98.25 198 LEU A O 1
ATOM 1566 N N . PHE A 1 199 ? -0.480 -6.454 -12.619 1.00 97.12 199 PHE A N 1
ATOM 1567 C CA . PHE A 1 199 ? -1.742 -7.190 -12.557 1.00 97.12 199 PHE A CA 1
ATOM 1568 C C . PHE A 1 199 ? -1.529 -8.712 -12.553 1.00 97.12 199 PHE A C 1
ATOM 1570 O O . PHE A 1 199 ? -2.095 -9.417 -11.706 1.00 97.12 199 PHE A O 1
ATOM 1577 N N . ARG A 1 200 ? -0.672 -9.225 -13.449 1.00 95.94 200 ARG A N 1
ATOM 1578 C CA . ARG A 1 200 ? -0.331 -10.660 -13.495 1.00 95.94 200 ARG A CA 1
ATOM 1579 C C . ARG A 1 200 ? 0.416 -11.135 -12.260 1.00 95.94 200 ARG A C 1
ATOM 1581 O O . ARG A 1 200 ? 0.233 -12.270 -11.840 1.00 95.94 200 ARG A O 1
ATOM 1588 N N . SER A 1 201 ? 1.205 -10.248 -11.674 1.00 97.19 201 SER A N 1
ATOM 1589 C CA . SER A 1 201 ? 2.035 -10.530 -10.504 1.00 97.19 201 SER A CA 1
ATOM 1590 C C . SER A 1 201 ? 1.324 -10.266 -9.185 1.00 97.19 201 SER A C 1
ATOM 1592 O O . SER A 1 201 ? 1.958 -10.247 -8.139 1.00 97.19 201 SER A O 1
ATOM 1594 N N . ASP A 1 202 ? 0.009 -10.063 -9.222 1.00 96.25 202 ASP A N 1
ATOM 1595 C CA . ASP A 1 202 ? -0.802 -9.829 -8.033 1.00 96.25 202 ASP A CA 1
ATOM 1596 C C . ASP A 1 202 ? -0.389 -8.586 -7.232 1.00 96.25 202 ASP A C 1
ATOM 1598 O O . ASP A 1 202 ? -0.397 -8.587 -6.009 1.00 96.25 202 ASP A O 1
ATOM 1602 N N . ALA A 1 203 ? -0.011 -7.519 -7.938 1.00 97.44 203 ALA A N 1
ATOM 1603 C CA . ALA A 1 203 ? 0.541 -6.277 -7.392 1.00 97.44 203 ALA A CA 1
ATOM 1604 C C . ALA A 1 203 ? 1.874 -6.436 -6.626 1.00 97.44 203 ALA A C 1
ATOM 1606 O O . ALA A 1 203 ? 2.357 -5.472 -6.037 1.00 97.44 203 ALA A O 1
ATOM 1607 N N . ASP A 1 204 ? 2.507 -7.611 -6.665 1.00 97.00 204 ASP A N 1
ATOM 1608 C CA . ASP A 1 204 ? 3.856 -7.828 -6.143 1.00 97.00 204 ASP A CA 1
ATOM 1609 C C . ASP A 1 204 ? 4.886 -7.334 -7.165 1.00 97.00 204 ASP A C 1
ATOM 1611 O O . ASP A 1 204 ? 5.024 -7.866 -8.274 1.00 97.00 204 ASP A O 1
ATOM 1615 N N . VAL A 1 205 ? 5.616 -6.289 -6.785 1.00 95.44 205 VAL A N 1
ATOM 1616 C CA . VAL A 1 205 ? 6.543 -5.605 -7.686 1.00 95.44 205 VAL A CA 1
ATOM 1617 C C . VAL A 1 205 ? 7.786 -6.434 -8.007 1.00 95.44 205 VAL A C 1
ATOM 1619 O O . VAL A 1 205 ? 8.324 -6.339 -9.108 1.00 95.44 205 VAL A O 1
ATOM 1622 N N . HIS A 1 206 ? 8.224 -7.300 -7.093 1.00 94.19 206 HIS A N 1
ATOM 1623 C CA . HIS A 1 206 ? 9.381 -8.162 -7.315 1.00 94.19 206 HIS A CA 1
ATOM 1624 C C . HIS A 1 206 ? 9.022 -9.346 -8.217 1.00 94.19 206 HIS A C 1
ATOM 1626 O O . HIS A 1 206 ? 9.821 -9.720 -9.078 1.00 94.19 206 HIS A O 1
ATOM 1632 N N . LYS A 1 207 ? 7.809 -9.904 -8.081 1.00 96.06 207 LYS A N 1
ATOM 1633 C CA . LYS A 1 207 ? 7.250 -10.844 -9.068 1.00 96.06 207 LYS A CA 1
ATOM 1634 C C . LYS A 1 207 ? 7.113 -10.175 -10.437 1.00 96.06 207 LYS A C 1
ATOM 1636 O O . LYS A 1 207 ? 7.555 -10.760 -11.419 1.00 96.06 207 LYS A O 1
ATOM 1641 N N . ALA A 1 208 ? 6.621 -8.936 -10.494 1.00 97.12 208 ALA A N 1
ATOM 1642 C CA . ALA A 1 208 ? 6.473 -8.195 -11.749 1.00 97.12 208 ALA A CA 1
ATOM 1643 C C . ALA A 1 208 ? 7.807 -7.956 -12.465 1.00 97.12 208 ALA A C 1
ATOM 1645 O O . ALA A 1 208 ? 7.880 -8.147 -13.676 1.00 97.12 208 ALA A O 1
ATOM 1646 N N . ILE A 1 209 ? 8.872 -7.612 -11.730 1.00 96.00 209 ILE A N 1
ATOM 1647 C CA . ILE A 1 209 ? 10.224 -7.498 -12.297 1.00 96.00 209 ILE A CA 1
ATOM 1648 C C . ILE A 1 209 ? 10.675 -8.835 -12.892 1.00 96.00 209 ILE A C 1
ATOM 1650 O O . ILE A 1 209 ? 11.121 -8.866 -14.035 1.00 96.00 209 ILE A O 1
ATOM 1654 N N . ARG A 1 210 ? 10.522 -9.945 -12.155 1.00 95.19 210 ARG A N 1
ATOM 1655 C CA . ARG A 1 210 ? 10.903 -11.278 -12.653 1.00 95.19 210 ARG A CA 1
ATOM 1656 C C . ARG A 1 210 ? 10.123 -11.675 -13.904 1.00 95.19 210 ARG A C 1
ATOM 1658 O O . ARG A 1 210 ? 10.711 -12.253 -14.809 1.00 95.19 210 ARG A O 1
ATOM 1665 N N . GLU A 1 211 ? 8.830 -11.368 -13.966 1.00 94.44 211 GLU A N 1
ATOM 1666 C CA . GLU A 1 211 ? 8.017 -11.625 -15.160 1.00 94.44 211 GLU A CA 1
ATOM 1667 C C . GLU A 1 211 ? 8.440 -10.752 -16.346 1.00 94.44 211 GLU A C 1
ATOM 1669 O O . GLU A 1 211 ? 8.545 -11.252 -17.460 1.00 94.44 211 GLU A O 1
ATOM 1674 N N . ALA A 1 212 ? 8.751 -9.475 -16.128 1.00 93.75 212 ALA A N 1
ATOM 1675 C CA . ALA A 1 212 ? 9.216 -8.596 -17.197 1.00 93.75 212 ALA A CA 1
ATOM 1676 C C . ALA A 1 212 ? 10.598 -8.997 -17.740 1.00 93.75 212 ALA A C 1
ATOM 1678 O O . ALA A 1 212 ? 10.830 -8.921 -18.944 1.00 93.75 212 ALA A O 1
ATOM 1679 N N . MET A 1 213 ? 11.497 -9.481 -16.879 1.00 92.81 213 MET A N 1
ATOM 1680 C CA . MET A 1 213 ? 12.810 -9.988 -17.296 1.00 92.81 213 MET A CA 1
ATOM 1681 C C . MET A 1 213 ? 12.709 -11.202 -18.228 1.00 92.81 213 MET A C 1
ATOM 1683 O O . MET A 1 213 ? 13.571 -11.377 -19.081 1.00 92.81 213 MET A O 1
ATOM 1687 N N . LYS A 1 214 ? 11.655 -12.023 -18.106 1.00 92.44 214 LYS A N 1
ATOM 1688 C CA . LYS A 1 214 ? 11.400 -13.144 -19.031 1.00 92.44 214 LYS A CA 1
ATOM 1689 C C . LYS A 1 214 ? 10.998 -12.685 -20.437 1.00 92.44 214 LYS A C 1
ATOM 1691 O O . LYS A 1 214 ? 11.022 -13.495 -21.354 1.00 92.44 214 LYS A O 1
ATOM 1696 N N . HIS A 1 215 ? 10.610 -11.421 -20.600 1.00 89.44 215 HIS A N 1
ATOM 1697 C CA . HIS A 1 215 ? 10.276 -10.805 -21.886 1.00 89.44 215 HIS A CA 1
ATOM 1698 C C . HIS A 1 215 ? 11.364 -9.814 -22.337 1.00 89.44 215 HIS A C 1
ATOM 1700 O O . HIS A 1 215 ? 11.057 -8.777 -22.921 1.00 89.44 215 HIS A O 1
ATOM 1706 N N . ASP A 1 216 ? 12.628 -10.105 -22.016 1.00 88.38 216 ASP A N 1
ATOM 1707 C CA . ASP A 1 216 ? 13.816 -9.359 -22.458 1.00 88.38 216 ASP A CA 1
ATOM 1708 C C . ASP A 1 216 ? 13.888 -7.889 -21.998 1.00 88.38 216 ASP A C 1
ATOM 1710 O O . ASP A 1 216 ? 14.664 -7.086 -22.527 1.00 88.38 216 ASP A O 1
ATOM 1714 N N . HIS A 1 217 ? 13.125 -7.504 -20.968 1.00 88.62 217 HIS A N 1
ATOM 1715 C CA . HIS A 1 217 ? 13.277 -6.187 -20.354 1.00 88.62 217 HIS A CA 1
ATOM 1716 C C . HIS A 1 217 ? 14.469 -6.163 -19.390 1.00 88.62 217 HIS A C 1
ATOM 1718 O O . HIS A 1 217 ? 14.509 -6.883 -18.391 1.00 88.62 217 HIS A O 1
ATOM 1724 N N . SER A 1 218 ? 15.428 -5.278 -19.669 1.00 87.38 218 SER A N 1
ATOM 1725 C CA . SER A 1 218 ? 16.595 -5.064 -18.811 1.00 87.38 218 SER A CA 1
ATOM 1726 C C . SER A 1 218 ? 16.244 -4.262 -17.556 1.00 87.38 218 SER A C 1
ATOM 1728 O O . SER A 1 218 ? 15.597 -3.212 -17.627 1.00 87.38 218 SER A O 1
ATOM 1730 N N . VAL A 1 219 ? 16.711 -4.750 -16.406 1.00 91.44 219 VAL A N 1
ATOM 1731 C CA . VAL A 1 219 ? 16.607 -4.061 -15.118 1.00 91.44 219 VAL A CA 1
ATOM 1732 C C . VAL A 1 219 ? 17.715 -3.015 -15.005 1.00 91.44 219 VAL A C 1
ATOM 1734 O O . VAL A 1 219 ? 18.890 -3.326 -15.170 1.00 91.44 219 VAL A O 1
ATOM 1737 N N . SER A 1 220 ? 17.348 -1.782 -14.663 1.00 89.62 220 SER A N 1
ATOM 1738 C CA . SER A 1 220 ? 18.265 -0.648 -14.525 1.00 89.62 220 SER A CA 1
ATOM 1739 C C . SER A 1 220 ? 17.970 0.186 -13.276 1.00 89.62 220 SER A C 1
ATOM 1741 O O . SER A 1 220 ? 16.902 0.082 -12.667 1.00 89.62 220 SER A O 1
ATOM 1743 N N . GLY A 1 221 ? 18.940 1.005 -12.872 1.00 85.56 221 GLY A N 1
ATOM 1744 C CA . GLY A 1 221 ? 18.869 1.862 -11.690 1.00 85.56 221 GLY A CA 1
ATOM 1745 C C . GLY A 1 221 ? 19.085 1.109 -10.377 1.00 85.56 221 GLY A C 1
ATOM 1746 O O . GLY A 1 221 ? 19.428 -0.077 -10.355 1.00 85.56 221 GLY A O 1
ATOM 1747 N N . SER A 1 222 ? 18.871 1.799 -9.258 1.00 91.31 222 SER A N 1
ATOM 1748 C CA . SER A 1 222 ? 18.947 1.218 -7.916 1.00 91.31 222 SER A CA 1
ATOM 1749 C C . SER A 1 222 ? 17.551 1.039 -7.314 1.00 91.31 222 SER A C 1
ATOM 1751 O O . SER A 1 222 ? 16.608 1.759 -7.647 1.00 91.31 222 SER A O 1
ATOM 1753 N N . TYR A 1 223 ? 17.412 0.089 -6.385 1.00 92.00 223 TYR A N 1
ATOM 1754 C CA . TYR A 1 223 ? 16.190 -0.038 -5.582 1.00 92.00 223 TYR A CA 1
ATOM 1755 C C . TYR A 1 223 ? 15.900 1.230 -4.776 1.00 92.00 223 TYR A C 1
ATOM 1757 O O . TYR A 1 223 ? 14.743 1.607 -4.621 1.00 92.00 223 TYR A O 1
ATOM 1765 N N . GLN A 1 224 ? 16.950 1.911 -4.317 1.00 94.69 224 GLN A N 1
ATOM 1766 C CA . GLN A 1 224 ? 16.838 3.163 -3.584 1.00 94.69 224 GLN A CA 1
ATOM 1767 C C . GLN A 1 224 ? 16.127 4.245 -4.408 1.00 94.69 224 GLN A C 1
ATOM 1769 O O . GLN A 1 224 ? 15.210 4.887 -3.900 1.00 94.69 224 GLN A O 1
ATOM 1774 N N . ASP A 1 225 ? 16.513 4.422 -5.676 1.00 95.31 225 ASP A N 1
ATOM 1775 C CA . ASP A 1 225 ? 15.865 5.398 -6.556 1.00 95.31 225 ASP A CA 1
ATOM 1776 C C . ASP A 1 225 ? 14.418 4.994 -6.869 1.00 95.31 225 ASP A C 1
ATOM 1778 O O . ASP A 1 225 ? 13.509 5.809 -6.738 1.00 95.31 225 ASP A O 1
ATOM 1782 N N . ALA A 1 226 ? 14.166 3.714 -7.156 1.00 96.75 226 ALA A N 1
ATOM 1783 C CA . ALA A 1 226 ? 12.809 3.221 -7.397 1.00 96.75 226 ALA A CA 1
ATOM 1784 C C . ALA A 1 226 ? 11.870 3.453 -6.198 1.00 96.75 226 ALA A C 1
ATOM 1786 O O . ALA A 1 226 ? 10.747 3.926 -6.383 1.00 96.75 226 ALA A O 1
ATOM 1787 N N . TYR A 1 227 ? 12.329 3.191 -4.968 1.00 97.31 227 TYR A N 1
ATOM 1788 C CA . TYR A 1 227 ? 11.561 3.495 -3.757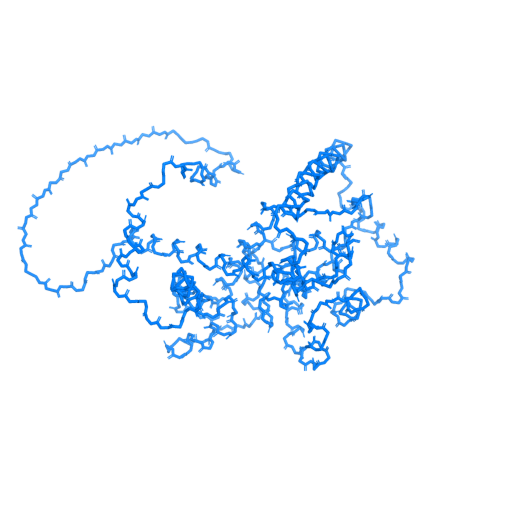 1.00 97.31 227 TYR A CA 1
ATOM 1789 C C . TYR A 1 227 ? 11.362 4.995 -3.553 1.00 97.31 227 TYR A C 1
ATOM 1791 O O . TYR A 1 227 ? 10.269 5.407 -3.165 1.00 97.31 227 TYR A O 1
ATOM 1799 N N . ARG A 1 228 ? 12.376 5.820 -3.840 1.00 97.50 228 ARG A N 1
ATOM 1800 C CA . ARG A 1 228 ? 12.261 7.277 -3.723 1.00 97.50 228 ARG A CA 1
ATOM 1801 C C . ARG A 1 228 ? 11.206 7.819 -4.682 1.00 97.50 228 ARG A C 1
ATOM 1803 O O . ARG A 1 228 ? 10.317 8.547 -4.249 1.00 97.50 228 ARG A O 1
ATOM 1810 N N . GLN A 1 229 ? 11.265 7.432 -5.956 1.00 97.50 229 GLN A N 1
ATOM 1811 C CA . GLN A 1 229 ? 10.286 7.862 -6.957 1.00 97.50 229 GLN A CA 1
ATOM 1812 C C . GLN A 1 229 ? 8.875 7.397 -6.585 1.00 97.50 229 GLN A C 1
ATOM 1814 O O . GLN A 1 229 ? 7.937 8.191 -6.635 1.00 97.50 229 GLN A O 1
ATOM 1819 N N . ALA A 1 230 ? 8.726 6.144 -6.137 1.00 98.00 230 ALA A N 1
ATOM 1820 C CA . ALA A 1 230 ? 7.454 5.610 -5.658 1.00 98.00 230 ALA A CA 1
ATOM 1821 C C . ALA A 1 230 ? 6.885 6.420 -4.484 1.00 98.00 230 ALA A C 1
ATOM 1823 O O . ALA A 1 230 ? 5.711 6.783 -4.503 1.00 98.00 230 ALA A O 1
ATOM 1824 N N . ALA A 1 231 ? 7.715 6.750 -3.493 1.00 97.19 231 ALA A N 1
ATOM 1825 C CA . ALA A 1 231 ? 7.312 7.527 -2.326 1.00 97.19 231 ALA A CA 1
ATOM 1826 C C . ALA A 1 231 ? 6.857 8.949 -2.691 1.00 97.19 231 ALA A C 1
ATOM 1828 O O . ALA A 1 231 ? 5.842 9.421 -2.176 1.00 97.19 231 ALA A O 1
ATOM 1829 N N . VAL A 1 232 ? 7.566 9.606 -3.616 1.00 97.38 232 VAL A N 1
ATOM 1830 C CA . VAL A 1 232 ? 7.227 10.954 -4.096 1.00 97.38 232 VAL A CA 1
ATOM 1831 C C . VAL A 1 232 ? 5.871 10.962 -4.802 1.00 97.38 232 VAL A C 1
ATOM 1833 O O . VAL A 1 232 ? 5.007 11.763 -4.448 1.00 97.38 232 VAL A O 1
ATOM 1836 N N . VAL A 1 233 ? 5.640 10.052 -5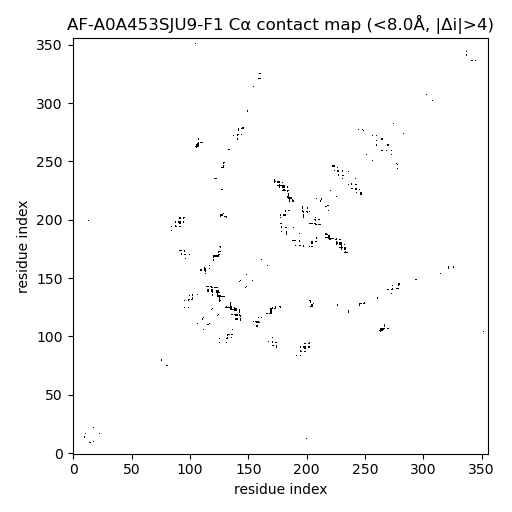.757 1.00 97.06 233 VAL A N 1
ATOM 1837 C CA . VAL A 1 233 ? 4.355 10.006 -6.486 1.00 97.06 233 VAL A CA 1
ATOM 1838 C C . VAL A 1 233 ? 3.190 9.523 -5.625 1.00 97.06 233 VAL A C 1
ATOM 1840 O O . VAL A 1 233 ? 2.039 9.758 -5.975 1.00 97.06 233 VAL A O 1
ATOM 1843 N N . SER A 1 234 ? 3.482 8.849 -4.512 1.00 95.06 234 SER A N 1
ATOM 1844 C CA . SER A 1 234 ? 2.483 8.373 -3.550 1.00 95.06 234 SER A CA 1
ATOM 1845 C C . SER A 1 234 ? 2.140 9.416 -2.483 1.00 95.06 234 SER A C 1
ATOM 1847 O O . SER A 1 234 ? 1.285 9.150 -1.638 1.00 95.06 234 SER A O 1
ATOM 1849 N N . TRP A 1 235 ? 2.763 10.602 -2.537 1.00 93.69 235 TRP A N 1
ATOM 1850 C CA . TRP A 1 235 ? 2.617 11.692 -1.565 1.00 93.69 235 TRP A CA 1
ATOM 1851 C C . TRP A 1 235 ? 2.984 11.287 -0.130 1.00 93.69 235 TRP A C 1
ATOM 1853 O O . TRP A 1 235 ? 2.296 11.661 0.819 1.00 93.69 235 TRP A O 1
ATOM 1863 N N . HIS A 1 236 ? 4.069 10.524 0.033 1.00 92.62 236 HIS A N 1
ATOM 1864 C CA . HIS A 1 236 ? 4.608 10.210 1.355 1.00 92.62 236 HIS A CA 1
ATOM 1865 C C . HIS A 1 236 ? 5.125 11.486 2.049 1.00 92.62 236 HIS A C 1
ATOM 1867 O O . HIS A 1 236 ? 5.795 12.293 1.407 1.00 92.62 236 HIS A O 1
ATOM 1873 N N . ASP A 1 237 ? 4.860 11.654 3.353 1.00 89.81 237 ASP A N 1
ATOM 1874 C CA . ASP A 1 237 ? 5.267 12.860 4.102 1.00 89.81 237 ASP A CA 1
ATOM 1875 C C . ASP A 1 237 ? 6.791 13.067 4.109 1.00 89.81 237 ASP A C 1
ATOM 1877 O O . ASP A 1 237 ? 7.272 14.187 3.967 1.00 89.81 237 ASP A O 1
ATOM 1881 N N . ASP A 1 238 ? 7.544 11.976 4.266 1.00 92.81 238 ASP A N 1
ATOM 1882 C CA . ASP A 1 238 ? 9.010 11.947 4.179 1.00 92.81 238 ASP A CA 1
ATOM 1883 C C . ASP A 1 238 ? 9.486 10.773 3.294 1.00 92.81 238 ASP A C 1
ATOM 1885 O O . ASP A 1 238 ? 9.604 9.637 3.773 1.00 92.81 238 ASP A O 1
ATOM 1889 N N . PRO A 1 239 ? 9.703 11.004 1.986 1.00 95.00 239 PRO A N 1
ATOM 1890 C CA . PRO A 1 239 ? 10.158 9.972 1.057 1.00 95.00 239 PRO A CA 1
ATOM 1891 C C . PRO A 1 239 ? 11.483 9.307 1.451 1.00 95.00 239 PRO A C 1
ATOM 1893 O O . PRO A 1 239 ? 11.652 8.107 1.239 1.00 95.00 239 PRO A O 1
ATOM 1896 N N . ASP A 1 240 ? 12.422 10.050 2.039 1.00 93.25 240 ASP A N 1
ATOM 1897 C CA . ASP A 1 240 ? 13.740 9.517 2.387 1.00 93.25 240 ASP A CA 1
ATOM 1898 C C . ASP A 1 240 ? 13.673 8.594 3.609 1.00 93.25 240 ASP A C 1
ATOM 1900 O O . ASP A 1 240 ? 14.384 7.585 3.656 1.00 93.25 240 ASP A O 1
ATOM 1904 N N . ALA A 1 241 ? 12.793 8.880 4.575 1.00 92.38 241 ALA A N 1
ATOM 1905 C CA . ALA A 1 241 ? 12.512 7.963 5.678 1.00 92.38 241 ALA A CA 1
ATOM 1906 C C . ALA A 1 241 ? 11.957 6.623 5.171 1.00 92.38 241 ALA A C 1
ATOM 1908 O O . ALA A 1 241 ? 12.440 5.568 5.594 1.00 92.38 241 ALA A O 1
ATOM 1909 N N . LEU A 1 242 ? 11.009 6.652 4.223 1.00 93.56 242 LEU A N 1
ATOM 1910 C CA . LEU A 1 242 ? 10.454 5.432 3.625 1.00 93.56 242 LEU A CA 1
ATOM 1911 C C . LEU A 1 242 ? 11.526 4.632 2.884 1.00 93.56 242 LEU A C 1
ATOM 1913 O O . LEU A 1 242 ? 11.581 3.412 2.999 1.00 93.56 242 LEU A O 1
ATOM 1917 N N . VAL A 1 243 ? 12.408 5.307 2.145 1.00 93.94 243 VAL A N 1
ATOM 1918 C CA . VAL A 1 243 ? 13.517 4.653 1.441 1.00 93.94 243 VAL A CA 1
ATOM 1919 C C . VAL A 1 243 ? 14.462 3.973 2.429 1.00 93.94 243 VAL A C 1
ATOM 1921 O O . VAL A 1 243 ? 14.780 2.801 2.250 1.00 93.94 243 VAL A O 1
ATOM 1924 N N . LYS A 1 244 ? 14.880 4.658 3.502 1.00 91.88 244 LYS A N 1
ATOM 1925 C CA . LYS A 1 244 ? 15.728 4.056 4.550 1.00 91.88 244 LYS A CA 1
ATOM 1926 C C . LYS A 1 244 ? 15.065 2.819 5.162 1.00 91.88 244 LYS A C 1
ATOM 1928 O O . LYS A 1 244 ? 15.725 1.797 5.358 1.00 91.88 244 LYS A O 1
ATOM 1933 N N . PHE A 1 245 ? 13.761 2.892 5.412 1.00 91.19 245 PHE A N 1
ATOM 1934 C CA . PHE A 1 245 ? 12.972 1.773 5.911 1.00 91.19 245 PHE A CA 1
ATOM 1935 C C . PHE A 1 245 ? 12.901 0.599 4.926 1.00 91.19 245 PHE A C 1
ATOM 1937 O O . PHE A 1 245 ? 13.198 -0.537 5.289 1.00 91.19 245 PHE A O 1
ATOM 1944 N N . ALA A 1 246 ? 12.564 0.857 3.664 1.00 90.88 246 ALA A N 1
ATOM 1945 C CA . ALA A 1 246 ? 12.463 -0.178 2.642 1.00 90.88 246 ALA A CA 1
ATOM 1946 C C . ALA A 1 246 ? 13.821 -0.851 2.383 1.00 90.88 246 ALA A C 1
ATOM 1948 O O . ALA A 1 246 ? 13.894 -2.074 2.269 1.00 90.88 246 ALA A O 1
ATOM 1949 N N . MET A 1 247 ? 14.906 -0.069 2.353 1.00 89.12 247 MET A N 1
ATOM 1950 C CA . MET A 1 247 ? 16.266 -0.572 2.144 1.00 89.12 247 MET A CA 1
ATOM 1951 C C . MET A 1 247 ? 16.787 -1.404 3.321 1.00 89.12 247 MET A C 1
ATOM 1953 O O . MET A 1 247 ? 17.465 -2.402 3.100 1.00 89.12 247 MET A O 1
ATOM 1957 N N . SER A 1 248 ? 16.445 -1.051 4.562 1.00 83.88 248 SER A N 1
ATOM 1958 C CA . SER A 1 248 ? 16.772 -1.880 5.735 1.00 83.88 248 SER A CA 1
ATOM 1959 C C . SER A 1 248 ? 15.907 -3.143 5.810 1.00 83.88 248 SER A C 1
ATOM 1961 O O . SER A 1 248 ? 16.409 -4.221 6.126 1.00 83.88 248 SER A O 1
ATOM 1963 N N . SER A 1 249 ? 14.634 -3.043 5.421 1.00 77.69 249 SER A N 1
ATOM 1964 C CA . SER A 1 249 ? 13.680 -4.159 5.398 1.00 77.69 249 SER A CA 1
ATOM 1965 C C . SER A 1 249 ? 13.912 -5.152 4.248 1.00 77.69 249 SER A C 1
ATOM 1967 O O . SER A 1 249 ? 13.450 -6.293 4.317 1.00 77.69 249 SER A O 1
ATOM 1969 N N . LEU A 1 250 ? 14.642 -4.762 3.195 1.00 69.19 250 LEU A N 1
ATOM 1970 C CA . LEU A 1 250 ? 15.079 -5.669 2.123 1.00 69.19 250 LEU A CA 1
ATOM 1971 C C . LEU A 1 250 ? 15.902 -6.838 2.684 1.00 69.19 250 LEU A C 1
ATOM 1973 O O . LEU A 1 250 ? 15.660 -7.981 2.307 1.00 69.19 250 LEU A O 1
ATOM 1977 N N . ASN A 1 251 ? 16.789 -6.557 3.643 1.00 66.00 251 ASN A N 1
ATOM 1978 C CA . ASN A 1 251 ? 17.683 -7.545 4.261 1.00 66.00 251 ASN A CA 1
ATOM 1979 C C . ASN A 1 251 ? 17.057 -8.260 5.466 1.00 66.00 251 ASN A C 1
ATOM 1981 O O . ASN A 1 251 ? 17.646 -9.177 6.036 1.00 66.00 251 ASN A O 1
ATOM 1985 N N . MET A 1 252 ? 15.859 -7.842 5.871 1.00 65.19 252 MET A N 1
ATOM 1986 C CA . MET A 1 252 ? 15.088 -8.504 6.908 1.00 65.19 252 MET A CA 1
ATOM 1987 C C . MET A 1 252 ? 14.452 -9.787 6.338 1.00 65.19 252 MET A C 1
ATOM 1989 O O . MET A 1 252 ? 13.271 -9.829 5.993 1.00 65.19 252 MET A O 1
ATOM 1993 N N . GLU A 1 253 ? 15.254 -10.838 6.184 1.00 60.25 253 GLU A N 1
ATOM 1994 C CA . GLU A 1 253 ? 14.816 -12.219 5.927 1.00 60.25 253 GLU A CA 1
ATOM 1995 C C . GLU A 1 253 ? 15.020 -13.088 7.171 1.00 60.25 253 GLU A C 1
ATOM 1997 O O . GLU A 1 253 ? 15.608 -14.165 7.128 1.00 60.25 253 GLU A O 1
ATOM 2002 N N . SER A 1 254 ? 14.533 -12.637 8.326 1.00 60.19 254 SER A N 1
ATOM 2003 C CA . SER A 1 254 ? 14.450 -13.548 9.460 1.00 60.19 254 SER A CA 1
ATOM 2004 C C . SER A 1 254 ? 13.200 -14.410 9.295 1.00 60.19 254 SER A C 1
ATOM 2006 O O . SER A 1 254 ? 12.091 -13.897 9.125 1.00 60.19 254 SER A O 1
ATOM 2008 N N . ALA A 1 255 ? 13.356 -15.733 9.400 1.00 63.28 255 ALA A N 1
ATOM 2009 C CA . ALA A 1 255 ? 12.229 -16.655 9.562 1.00 63.28 255 ALA A CA 1
ATOM 2010 C C . ALA A 1 255 ? 11.247 -16.149 10.639 1.00 63.28 255 ALA A C 1
ATOM 2012 O O . ALA A 1 255 ? 10.040 -16.310 10.517 1.00 63.28 255 ALA A O 1
ATOM 2013 N N . GLN A 1 256 ? 11.764 -15.429 11.638 1.00 63.97 256 GLN A N 1
ATOM 2014 C CA . GLN A 1 256 ? 11.013 -14.742 12.679 1.00 63.97 256 GLN A CA 1
ATOM 2015 C C . GLN A 1 256 ? 9.983 -13.725 12.152 1.00 63.97 256 GLN A C 1
ATOM 2017 O O . GLN A 1 256 ? 8.854 -13.738 12.632 1.00 63.97 256 GLN A O 1
ATOM 2022 N N . LEU A 1 257 ? 10.298 -12.884 11.159 1.00 69.75 257 LEU A N 1
ATOM 2023 C CA . LEU A 1 257 ? 9.316 -11.949 10.584 1.00 69.75 257 LEU A CA 1
ATOM 2024 C C . LEU A 1 257 ? 8.204 -12.667 9.828 1.00 69.75 257 LEU A C 1
ATOM 2026 O O . LEU A 1 257 ? 7.038 -12.301 9.967 1.00 69.75 257 LEU A O 1
ATOM 2030 N N . LEU A 1 258 ? 8.555 -13.709 9.072 1.00 69.88 258 LEU A N 1
ATOM 2031 C CA . LEU A 1 258 ? 7.568 -14.553 8.402 1.00 69.88 258 LEU A CA 1
ATOM 2032 C C . LEU A 1 258 ? 6.651 -15.218 9.435 1.00 69.88 258 LEU A C 1
ATOM 2034 O O . LEU A 1 258 ? 5.435 -15.159 9.287 1.00 69.88 258 LEU A O 1
ATOM 2038 N N . THR A 1 259 ? 7.207 -15.753 10.525 1.00 70.19 259 THR A N 1
ATOM 2039 C CA . THR A 1 259 ? 6.437 -16.338 11.634 1.00 70.19 259 THR A CA 1
ATOM 2040 C C . THR A 1 259 ? 5.540 -15.316 12.333 1.00 70.19 259 THR A C 1
ATOM 2042 O O . THR A 1 259 ? 4.425 -15.648 12.736 1.00 70.19 259 THR A O 1
ATOM 2045 N N . ILE A 1 260 ? 5.987 -14.066 12.483 1.00 71.81 260 ILE A N 1
ATOM 2046 C CA . ILE A 1 260 ? 5.168 -13.017 13.098 1.00 71.81 260 ILE A CA 1
ATOM 2047 C C . ILE A 1 260 ? 4.001 -12.628 12.180 1.00 71.81 260 ILE A C 1
ATOM 2049 O O . ILE A 1 260 ? 2.879 -12.485 12.662 1.00 71.81 260 ILE A O 1
ATOM 2053 N N . LEU A 1 261 ? 4.242 -12.517 10.871 1.00 78.88 261 LEU A N 1
ATOM 2054 C CA . LEU A 1 261 ? 3.237 -12.162 9.859 1.00 78.88 261 LEU A CA 1
ATOM 2055 C C . LEU A 1 261 ? 2.306 -13.330 9.465 1.00 78.88 261 LEU A C 1
ATOM 2057 O O . LEU A 1 261 ? 1.366 -13.140 8.684 1.00 78.88 261 LEU A O 1
ATOM 2061 N N . GLN A 1 262 ? 2.545 -14.535 9.995 1.00 77.44 262 GLN A N 1
ATOM 2062 C CA . GLN A 1 262 ? 1.665 -15.691 9.826 1.00 77.44 262 GLN A CA 1
ATOM 2063 C C . GLN A 1 262 ? 0.410 -15.571 10.696 1.00 77.44 262 GLN A C 1
ATOM 2065 O O . GLN A 1 262 ? 0.490 -15.426 11.917 1.00 77.44 262 GLN A O 1
ATOM 2070 N N . GLY A 1 263 ? -0.753 -15.726 10.060 1.00 77.44 263 GLY A N 1
ATOM 2071 C CA . GLY A 1 263 ? -2.056 -15.668 10.723 1.00 77.44 263 GLY A CA 1
ATOM 2072 C C . GLY A 1 263 ? -2.461 -14.254 11.146 1.00 77.44 263 GLY A C 1
ATOM 2073 O O . GLY A 1 263 ? -1.938 -13.259 10.643 1.00 77.44 263 GLY A O 1
ATOM 2074 N N . THR A 1 264 ? -3.431 -14.167 12.054 1.00 81.25 264 THR A N 1
ATOM 2075 C CA . THR A 1 264 ? -3.854 -12.897 12.655 1.00 81.25 264 THR A CA 1
ATOM 2076 C C . THR A 1 264 ? -2.827 -12.446 13.694 1.00 81.25 264 THR A C 1
ATOM 2078 O O . THR A 1 264 ? -2.416 -13.211 14.568 1.00 81.25 264 THR A O 1
ATOM 2081 N N . LEU A 1 265 ? -2.406 -11.188 13.609 1.00 82.69 265 LEU A N 1
ATOM 2082 C CA . LEU A 1 265 ? -1.462 -10.561 14.523 1.00 82.69 265 LEU A CA 1
ATOM 2083 C C . LEU A 1 265 ? -2.145 -10.236 15.853 1.00 82.69 265 LEU A C 1
ATOM 2085 O O . LEU A 1 265 ? -3.202 -9.608 15.899 1.00 82.69 265 LEU A O 1
ATOM 2089 N N . THR A 1 266 ? -1.497 -10.619 16.949 1.00 82.50 266 THR A N 1
ATOM 2090 C CA . THR A 1 266 ? -1.836 -10.155 18.299 1.00 82.50 266 THR A CA 1
ATOM 2091 C C . THR A 1 266 ? -1.165 -8.805 18.576 1.00 82.50 266 THR A C 1
ATOM 2093 O O . THR A 1 266 ? -0.194 -8.445 17.908 1.00 82.50 266 THR A O 1
ATOM 2096 N N . ASN A 1 267 ? -1.637 -8.055 19.582 1.00 79.69 267 ASN A N 1
ATOM 2097 C CA . ASN A 1 267 ? -0.984 -6.793 19.972 1.00 79.69 267 ASN A CA 1
ATOM 2098 C C . ASN A 1 267 ? 0.492 -7.015 20.349 1.00 79.69 267 ASN A C 1
ATOM 2100 O O . ASN A 1 267 ? 1.348 -6.288 19.862 1.00 79.69 267 ASN A O 1
ATOM 2104 N N . GLY A 1 268 ? 0.804 -8.084 21.094 1.00 77.06 268 GLY A N 1
ATOM 2105 C CA . GLY A 1 268 ? 2.190 -8.426 21.437 1.00 77.06 268 GLY A CA 1
ATOM 2106 C C . GLY A 1 268 ? 3.062 -8.714 20.208 1.00 77.06 268 GLY A C 1
ATOM 2107 O O . GLY A 1 268 ? 4.212 -8.297 20.154 1.00 77.06 268 GLY A O 1
ATOM 2108 N N . ARG A 1 269 ? 2.513 -9.345 19.158 1.00 77.94 269 ARG A N 1
ATOM 2109 C CA . ARG A 1 269 ? 3.232 -9.530 17.885 1.00 77.94 269 ARG A CA 1
ATOM 2110 C C . ARG A 1 269 ? 3.485 -8.212 17.154 1.00 77.94 269 ARG A C 1
ATOM 2112 O O . ARG A 1 269 ? 4.551 -8.051 16.567 1.00 77.94 269 ARG A O 1
ATOM 2119 N N . VAL A 1 270 ? 2.541 -7.272 17.198 1.00 79.38 270 VAL A N 1
ATOM 2120 C CA . VAL A 1 270 ? 2.739 -5.921 16.651 1.00 79.38 270 VAL A CA 1
ATOM 2121 C C . VAL A 1 270 ? 3.776 -5.141 17.451 1.00 79.38 270 VAL A C 1
ATOM 2123 O O . VAL A 1 270 ? 4.579 -4.435 16.851 1.00 79.38 270 VAL A O 1
ATOM 2126 N N . GLU A 1 271 ? 3.828 -5.302 18.770 1.00 78.88 271 GLU A N 1
ATOM 2127 C CA . GLU A 1 271 ? 4.894 -4.736 19.601 1.00 78.88 271 GLU A CA 1
ATOM 2128 C C . GLU A 1 271 ? 6.254 -5.347 19.243 1.00 78.88 271 GLU A C 1
ATOM 2130 O O . GLU A 1 271 ? 7.201 -4.601 19.021 1.00 78.88 271 GLU A O 1
ATOM 2135 N N . CYS A 1 272 ? 6.354 -6.671 19.063 1.00 77.31 272 CYS A N 1
ATOM 2136 C CA . CYS A 1 272 ? 7.583 -7.309 18.579 1.00 77.31 272 CYS A CA 1
ATOM 2137 C C . CYS A 1 272 ? 8.015 -6.778 17.206 1.00 77.31 272 CYS A C 1
ATOM 2139 O O . CYS A 1 272 ? 9.195 -6.491 17.013 1.00 77.31 272 CYS A O 1
ATOM 2141 N N . LEU A 1 273 ? 7.074 -6.623 16.261 1.00 79.00 273 LEU A N 1
ATOM 2142 C CA . LEU A 1 273 ? 7.361 -5.995 14.967 1.00 79.00 273 LEU A CA 1
ATOM 2143 C C . LEU A 1 273 ? 7.833 -4.570 15.160 1.00 79.00 273 LEU A C 1
ATOM 2145 O O . LEU A 1 273 ? 8.837 -4.201 14.574 1.00 79.00 273 LEU A O 1
ATOM 2149 N N . THR A 1 274 ? 7.146 -3.802 16.003 1.00 80.19 274 THR A N 1
ATOM 2150 C CA . THR A 1 274 ? 7.550 -2.443 16.336 1.00 80.19 274 THR A CA 1
ATOM 2151 C C . THR A 1 274 ? 9.000 -2.481 16.784 1.00 80.19 274 THR A C 1
ATOM 2153 O O . THR A 1 274 ? 9.824 -1.969 16.052 1.00 80.19 274 THR A O 1
ATOM 2156 N N . MET A 1 275 ? 9.371 -3.199 17.843 1.00 76.94 275 MET A N 1
ATOM 2157 C CA . MET A 1 275 ? 10.764 -3.264 18.317 1.00 76.94 275 MET A CA 1
ATOM 2158 C C . MET A 1 275 ? 11.791 -3.691 17.253 1.00 76.94 275 MET A C 1
ATOM 2160 O O . MET A 1 275 ? 12.941 -3.265 17.321 1.00 76.94 275 MET A O 1
ATOM 2164 N N . ALA A 1 276 ? 11.400 -4.536 16.295 1.00 72.69 276 ALA A N 1
ATOM 2165 C CA . ALA A 1 276 ? 12.281 -5.020 15.235 1.00 72.69 276 ALA A CA 1
ATOM 2166 C C . ALA A 1 276 ? 12.478 -4.016 14.085 1.00 72.69 276 ALA A C 1
ATOM 2168 O O . ALA A 1 276 ? 13.465 -4.117 13.355 1.00 72.69 276 ALA A O 1
ATOM 2169 N N . LEU A 1 277 ? 11.545 -3.081 13.884 1.00 75.62 277 LEU A N 1
ATOM 2170 C CA . LEU A 1 277 ? 11.605 -2.116 12.789 1.00 75.62 277 LEU A CA 1
ATOM 2171 C C . LEU A 1 277 ? 12.523 -0.933 13.153 1.00 75.62 277 LEU A C 1
ATOM 2173 O O . LEU A 1 277 ? 12.598 -0.540 14.317 1.00 75.62 277 LEU A O 1
ATOM 2177 N N . PRO A 1 278 ? 13.223 -0.331 12.175 1.00 69.19 278 PRO A N 1
ATOM 2178 C CA . PRO A 1 278 ? 14.054 0.842 12.421 1.00 69.19 278 PRO A CA 1
ATOM 2179 C C . PRO A 1 278 ? 13.218 2.035 12.908 1.00 69.19 278 PRO A C 1
ATOM 2181 O O . PRO A 1 278 ? 12.333 2.505 12.189 1.00 69.19 278 PRO A O 1
ATOM 2184 N N . HIS A 1 279 ? 13.557 2.567 14.085 1.00 65.06 279 HIS A N 1
ATOM 2185 C CA . HIS A 1 279 ? 12.964 3.783 14.659 1.00 65.06 279 HIS A CA 1
ATOM 2186 C C . HIS A 1 279 ? 13.974 4.915 14.738 1.00 65.06 279 HIS A C 1
ATOM 2188 O O . HIS A 1 279 ? 15.179 4.684 14.816 1.00 65.06 279 HIS A O 1
ATOM 2194 N N . GLN A 1 280 ? 13.479 6.150 14.814 1.00 50.56 280 GLN A N 1
ATOM 2195 C CA . GLN A 1 280 ? 14.312 7.305 15.154 1.00 50.56 280 GLN A CA 1
ATOM 2196 C C . GLN A 1 280 ? 14.857 7.251 16.596 1.00 50.56 280 GLN A C 1
ATOM 2198 O O . GLN A 1 280 ? 15.871 7.889 16.864 1.00 50.56 280 GLN A O 1
ATOM 2203 N N . TYR A 1 281 ? 14.241 6.483 17.509 1.00 42.69 281 TYR A N 1
ATOM 2204 C CA . TYR A 1 281 ? 14.643 6.414 18.922 1.00 42.69 281 TYR A CA 1
ATOM 2205 C C . TYR A 1 281 ? 14.445 5.010 19.525 1.00 42.69 281 TYR A C 1
ATOM 2207 O O . TYR A 1 281 ? 13.451 4.353 19.206 1.00 42.69 281 TYR A O 1
ATOM 2215 N N . PRO A 1 282 ? 15.352 4.534 20.406 1.00 39.16 282 PRO A N 1
ATOM 2216 C CA . PRO A 1 282 ? 15.197 3.249 21.078 1.00 39.16 282 PRO A CA 1
ATOM 2217 C C . PRO A 1 282 ? 14.009 3.268 22.064 1.00 39.16 282 PRO A C 1
ATOM 2219 O O . PRO A 1 282 ? 13.782 4.273 22.742 1.00 39.16 282 PRO A O 1
ATOM 2222 N N . PRO A 1 283 ? 13.279 2.147 22.200 1.00 43.94 283 PRO A N 1
ATOM 2223 C CA . PRO A 1 283 ? 12.027 2.052 22.961 1.00 43.94 283 PRO A CA 1
ATOM 2224 C C . PRO A 1 283 ? 12.200 2.185 24.486 1.00 43.94 283 PRO A C 1
ATOM 2226 O O . PRO A 1 283 ? 11.225 2.329 25.216 1.00 43.94 283 PRO A O 1
ATOM 2229 N N . THR A 1 284 ? 13.436 2.166 24.989 1.00 39.72 284 THR A N 1
ATOM 2230 C CA . THR A 1 284 ? 13.758 2.115 26.424 1.00 39.72 284 THR A CA 1
ATOM 2231 C C . THR A 1 284 ? 13.747 3.470 27.142 1.00 39.72 284 THR A C 1
ATOM 2233 O O . THR A 1 284 ? 14.045 3.521 28.329 1.00 39.72 284 THR A O 1
ATOM 2236 N N . LYS A 1 285 ? 13.397 4.573 26.467 1.00 39.12 285 LYS A N 1
ATOM 2237 C CA . LYS A 1 285 ? 13.252 5.913 27.083 1.00 39.12 285 LYS A CA 1
ATOM 2238 C C . LYS A 1 285 ? 11.829 6.456 26.918 1.00 39.12 285 LYS A C 1
ATOM 2240 O O . LYS A 1 285 ? 11.605 7.614 26.566 1.00 39.12 285 LYS A O 1
ATOM 2245 N N . SER A 1 286 ? 10.856 5.572 27.108 1.00 53.94 286 SER A N 1
ATOM 2246 C CA . SER A 1 286 ? 9.430 5.869 27.025 1.00 53.94 286 SER A CA 1
ATOM 2247 C C . SER A 1 286 ? 8.976 6.612 28.281 1.00 53.94 286 SER A C 1
ATOM 2249 O O . SER A 1 286 ? 8.627 5.972 29.260 1.00 53.94 286 SER A O 1
ATOM 2251 N N . GLU A 1 287 ? 9.063 7.945 28.260 1.00 43.41 287 GLU A N 1
ATOM 2252 C CA . GLU A 1 287 ? 8.055 8.905 28.768 1.00 43.41 287 GLU A CA 1
ATOM 2253 C C . GLU A 1 287 ? 8.657 10.320 28.860 1.00 43.41 287 GLU A C 1
ATOM 2255 O O . GLU A 1 287 ? 8.065 11.276 28.359 1.00 43.41 287 GLU A O 1
ATOM 2260 N N . GLU A 1 288 ? 9.885 10.462 29.367 1.00 40.84 288 GLU A N 1
ATOM 2261 C CA . GLU A 1 288 ? 10.513 11.777 29.597 1.00 40.84 288 GLU A CA 1
ATOM 2262 C C . GLU A 1 288 ? 11.032 12.448 28.313 1.00 40.84 288 GLU A C 1
ATOM 2264 O O . GLU A 1 288 ? 10.882 13.657 28.119 1.00 40.84 288 GLU A O 1
ATOM 2269 N N . GLN A 1 289 ? 11.586 11.677 27.369 1.00 42.19 289 GLN A N 1
ATOM 2270 C CA . GLN A 1 289 ? 12.084 12.236 26.102 1.00 42.19 289 GLN A CA 1
ATOM 2271 C C . GLN A 1 289 ? 10.964 12.485 25.084 1.00 42.19 289 GLN A C 1
ATOM 2273 O O . GLN A 1 289 ? 11.055 13.422 24.290 1.00 42.19 289 GLN A O 1
ATOM 2278 N N . ALA A 1 290 ? 9.863 11.729 25.155 1.00 43.91 290 ALA A N 1
ATOM 2279 C CA . ALA A 1 290 ? 8.658 12.017 24.378 1.00 43.91 290 ALA A CA 1
ATOM 2280 C C . ALA A 1 290 ? 8.071 13.391 24.758 1.00 43.91 290 ALA A C 1
ATOM 2282 O O . ALA A 1 290 ? 7.609 14.126 23.884 1.00 43.91 290 ALA A O 1
ATOM 2283 N N . GLN A 1 291 ? 8.161 13.794 26.031 1.00 45.62 291 GLN A N 1
ATOM 2284 C CA . GLN A 1 291 ? 7.746 15.124 26.489 1.00 45.62 291 GLN A CA 1
ATOM 2285 C C . GLN A 1 291 ? 8.709 16.236 26.028 1.00 45.62 291 GLN A C 1
ATOM 2287 O O . GLN A 1 291 ? 8.246 17.269 25.538 1.00 45.62 291 GLN A O 1
ATOM 2292 N N . GLN A 1 292 ? 10.029 16.014 26.084 1.00 42.06 292 GLN A N 1
ATOM 2293 C CA . GLN A 1 292 ? 11.029 16.999 25.632 1.00 42.06 292 GLN A CA 1
ATOM 2294 C C . GLN A 1 292 ? 11.037 17.207 24.105 1.00 42.06 292 GLN A C 1
ATOM 2296 O O . GLN A 1 292 ? 11.139 18.340 23.634 1.00 42.06 292 GLN A O 1
ATOM 2301 N N . VAL A 1 293 ? 10.845 16.153 23.303 1.00 41.75 293 VAL A N 1
ATOM 2302 C CA . VAL A 1 293 ? 10.770 16.275 21.833 1.00 41.75 293 VAL A CA 1
ATOM 2303 C C . VAL A 1 293 ? 9.440 16.886 21.386 1.00 41.75 293 VAL A C 1
ATOM 2305 O O . VAL A 1 293 ? 9.422 17.672 20.437 1.00 41.75 293 VAL A O 1
ATOM 2308 N N . THR A 1 294 ? 8.341 16.631 22.109 1.00 45.72 294 THR A N 1
ATOM 2309 C CA . THR A 1 294 ? 7.061 17.322 21.871 1.00 45.72 294 THR A CA 1
ATOM 2310 C C . THR A 1 294 ? 7.181 18.830 22.125 1.00 45.72 294 THR A C 1
ATOM 2312 O O . THR A 1 294 ? 6.521 19.611 21.438 1.00 45.72 294 THR A O 1
ATOM 2315 N N . GLN A 1 295 ? 8.046 19.268 23.048 1.00 42.34 295 GLN A N 1
ATOM 2316 C CA . GLN A 1 295 ? 8.365 20.688 23.248 1.00 42.34 295 GLN A CA 1
ATOM 2317 C C . GLN A 1 295 ? 9.272 21.249 22.140 1.00 42.34 295 GLN A C 1
ATOM 2319 O O . GLN A 1 295 ? 8.994 22.332 21.633 1.00 42.34 295 GLN A O 1
ATOM 2324 N N . ALA A 1 296 ? 10.290 20.506 21.692 1.00 37.75 296 ALA A N 1
ATOM 2325 C CA . ALA A 1 296 ? 11.226 20.979 20.665 1.00 37.75 296 ALA A CA 1
ATOM 2326 C C . ALA A 1 296 ? 10.622 21.037 19.242 1.00 37.75 296 ALA A C 1
ATOM 2328 O O . ALA A 1 296 ? 10.926 21.954 18.482 1.00 37.75 296 ALA A O 1
ATOM 2329 N N . THR A 1 297 ? 9.710 20.120 18.886 1.00 41.91 297 THR A N 1
ATOM 2330 C CA . THR A 1 297 ? 8.960 20.165 17.608 1.00 41.91 297 THR A CA 1
ATOM 2331 C C . THR A 1 297 ? 7.670 20.993 17.673 1.00 41.91 297 THR A C 1
ATOM 2333 O O . THR A 1 297 ? 7.137 21.368 16.628 1.00 41.91 297 THR A O 1
ATOM 2336 N N . SER A 1 298 ? 7.191 21.380 18.867 1.00 42.62 298 SER A N 1
ATOM 2337 C CA . SER A 1 298 ? 6.038 22.296 19.016 1.00 42.62 298 SER A CA 1
ATOM 2338 C C . SER A 1 298 ? 6.286 23.713 18.492 1.00 42.62 298 SER A C 1
ATOM 2340 O O . SER A 1 298 ? 5.333 24.485 18.370 1.00 42.62 298 SER A O 1
ATOM 2342 N N . ASN A 1 299 ? 7.527 24.053 18.141 1.00 40.19 299 ASN A N 1
ATOM 2343 C CA . ASN A 1 299 ? 7.882 25.377 17.635 1.00 40.19 299 ASN A CA 1
ATOM 2344 C C . ASN A 1 299 ? 7.591 25.575 16.137 1.00 40.19 299 ASN A C 1
ATOM 2346 O O . ASN A 1 299 ? 7.732 26.689 15.642 1.00 40.19 299 ASN A O 1
ATOM 2350 N N . SER A 1 300 ? 7.117 24.551 15.416 1.00 44.81 300 SER A N 1
ATOM 2351 C CA . SER A 1 300 ? 6.653 24.701 14.033 1.00 44.81 300 SER A CA 1
ATOM 2352 C C . SER A 1 300 ? 5.170 24.344 13.922 1.00 44.81 300 SER A C 1
ATOM 2354 O O . SER A 1 300 ? 4.774 23.182 13.887 1.00 44.81 300 SER A O 1
ATOM 2356 N N . HIS A 1 301 ? 4.349 25.394 13.863 1.00 56.22 301 HIS A N 1
ATOM 2357 C CA . HIS A 1 301 ? 2.907 25.396 13.607 1.00 56.22 301 HIS A CA 1
ATOM 2358 C C . HIS A 1 301 ? 1.971 25.176 14.818 1.00 56.22 301 HIS A C 1
ATOM 2360 O O . HIS A 1 301 ? 1.201 24.213 14.918 1.00 56.22 301 HIS A O 1
ATOM 2366 N N . VAL A 1 302 ? 1.921 26.174 15.708 1.00 67.12 302 VAL A N 1
ATOM 2367 C CA . VAL A 1 302 ? 0.780 26.376 16.616 1.00 67.12 302 VAL A CA 1
ATOM 2368 C C . VAL A 1 302 ? -0.477 26.588 15.766 1.00 67.12 302 VAL A C 1
ATOM 2370 O O . VAL A 1 302 ? -0.680 27.652 15.191 1.00 67.12 302 VAL A O 1
A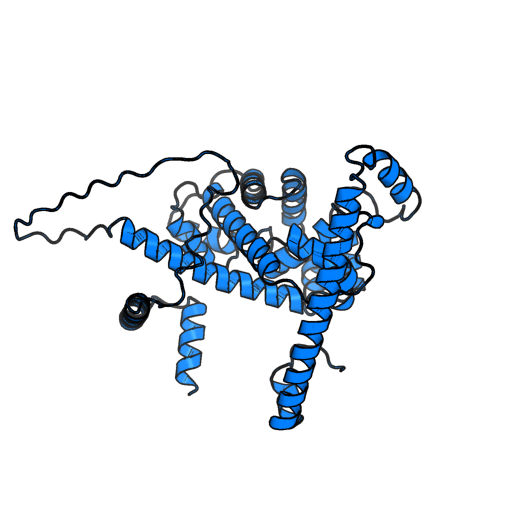TOM 2373 N N . LEU A 1 303 ? -1.333 25.564 15.667 1.00 71.56 303 LEU A N 1
ATOM 2374 C CA . LEU A 1 303 ? -2.633 25.702 15.006 1.00 71.56 303 LEU A CA 1
ATOM 2375 C C . LEU A 1 303 ? -3.409 26.885 15.596 1.00 71.56 303 LEU A C 1
ATOM 2377 O O . LEU A 1 303 ? -3.527 27.008 16.823 1.00 71.56 303 LEU A O 1
ATOM 2381 N N . SER A 1 304 ? -3.997 27.707 14.729 1.00 80.12 304 SER A N 1
ATOM 2382 C CA . SER A 1 304 ? -4.861 28.808 15.145 1.00 80.12 304 SER A CA 1
ATOM 2383 C C . SER A 1 304 ? -6.072 28.289 15.929 1.00 80.12 304 SER A C 1
ATOM 2385 O O . SER A 1 304 ? -6.488 27.133 15.788 1.00 80.12 304 SER A O 1
ATOM 2387 N N . LYS A 1 305 ? -6.688 29.151 16.750 1.00 81.56 305 LYS A N 1
ATOM 2388 C CA . LYS A 1 305 ? -7.933 28.813 17.469 1.00 81.56 305 LYS A CA 1
ATOM 2389 C C . LYS A 1 305 ? -9.006 28.277 16.509 1.00 81.56 305 LYS A C 1
ATOM 2391 O O . LYS A 1 305 ? -9.679 27.298 16.824 1.00 81.56 305 LYS A O 1
ATOM 2396 N N . ASN A 1 306 ? -9.096 28.857 15.310 1.00 81.75 306 ASN A N 1
ATOM 2397 C CA . ASN A 1 306 ? -10.030 28.428 14.272 1.00 81.75 306 ASN A CA 1
ATOM 2398 C C . ASN A 1 306 ? -9.699 27.026 13.748 1.00 81.75 306 ASN A C 1
ATOM 2400 O O . ASN A 1 306 ? -10.592 26.188 13.687 1.00 81.75 306 ASN A O 1
ATOM 2404 N N . GLN A 1 307 ? -8.432 26.735 13.437 1.00 81.56 307 GLN A N 1
ATOM 2405 C CA . GLN A 1 307 ? -8.005 25.401 12.989 1.00 81.56 307 GLN A CA 1
ATOM 2406 C C . GLN A 1 307 ? -8.302 24.325 14.043 1.00 81.56 307 GLN A C 1
ATOM 2408 O O . GLN A 1 307 ? -8.844 23.274 13.712 1.00 81.56 307 GLN A O 1
ATOM 2413 N N . LYS A 1 308 ? -8.028 24.608 15.324 1.00 81.94 308 LYS A N 1
ATOM 2414 C CA . LYS A 1 308 ? -8.369 23.699 16.432 1.00 81.94 308 LYS A CA 1
ATOM 2415 C C . LYS A 1 308 ? -9.878 23.452 16.523 1.00 81.94 308 LYS A C 1
ATOM 2417 O O . LYS A 1 308 ? -10.298 22.307 16.677 1.00 81.94 308 LYS A O 1
ATOM 2422 N N . ARG A 1 309 ? -10.692 24.507 16.377 1.00 83.81 309 ARG A N 1
ATOM 2423 C CA . ARG A 1 309 ? -12.159 24.397 16.345 1.00 83.81 309 ARG A CA 1
ATOM 2424 C C . ARG A 1 309 ? -12.624 23.516 15.185 1.00 83.81 309 ARG A C 1
ATOM 2426 O O . ARG A 1 309 ? -13.419 22.611 15.406 1.00 83.81 309 ARG A O 1
ATOM 2433 N N . PHE A 1 310 ? -12.097 23.733 13.980 1.00 85.31 310 PHE A N 1
ATOM 2434 C CA . PHE A 1 310 ? -12.435 22.923 12.806 1.00 85.31 310 PHE A CA 1
ATOM 2435 C C . PHE A 1 310 ? -12.104 21.443 13.007 1.00 85.31 310 PHE A C 1
ATOM 2437 O O . PHE A 1 310 ? -12.962 20.601 12.759 1.00 85.31 310 PHE A O 1
ATOM 2444 N N . ILE A 1 311 ? -10.908 21.115 13.510 1.00 83.88 311 ILE A N 1
ATOM 2445 C CA . ILE A 1 311 ? -10.521 19.723 13.792 1.00 83.88 311 ILE A CA 1
ATOM 2446 C C . ILE A 1 311 ? -11.500 19.077 14.778 1.00 83.88 311 ILE A C 1
ATOM 2448 O O . ILE A 1 311 ? -11.968 17.968 14.531 1.00 83.88 311 ILE A O 1
ATOM 2452 N N . SER A 1 312 ? -11.858 19.779 15.858 1.00 84.56 312 SER A N 1
ATOM 2453 C CA . SER A 1 312 ? -12.825 19.270 16.837 1.00 84.56 312 SER A CA 1
ATOM 2454 C C . SER A 1 312 ? -14.193 18.987 16.207 1.00 84.56 312 SER A C 1
ATOM 2456 O O . SER A 1 312 ? -14.777 17.929 16.446 1.00 84.56 312 SER A O 1
ATOM 2458 N N . GLU A 1 313 ? -14.691 19.882 15.352 1.00 87.94 313 GLU A N 1
ATOM 2459 C CA . GLU A 1 313 ? -15.970 19.686 14.663 1.00 87.94 313 GLU A CA 1
ATOM 2460 C C . GLU A 1 313 ? -15.932 18.507 13.681 1.00 87.94 313 GLU A C 1
ATOM 2462 O O . GLU A 1 313 ? -16.867 17.700 13.655 1.00 87.94 313 GLU A O 1
ATOM 2467 N N . PHE A 1 314 ? -14.829 18.322 12.947 1.00 85.44 314 PHE A N 1
ATOM 2468 C CA . PHE A 1 314 ? -14.638 17.138 12.104 1.00 85.44 314 PHE A CA 1
ATOM 2469 C C . PHE A 1 314 ? -14.603 15.846 12.923 1.00 85.44 314 PHE A C 1
ATOM 2471 O O . PHE A 1 314 ? -15.262 14.878 12.549 1.00 85.44 314 PHE A O 1
ATOM 2478 N N . GLN A 1 315 ? -13.913 15.826 14.066 1.00 86.25 315 GLN A N 1
ATOM 2479 C CA . GLN A 1 315 ? -13.878 14.659 14.953 1.00 86.25 315 GLN A CA 1
ATOM 2480 C C . GLN A 1 315 ? -15.270 14.318 15.507 1.00 86.25 315 GLN A C 1
ATOM 2482 O O . GLN A 1 315 ? -15.667 13.151 15.518 1.00 86.25 315 GLN A O 1
ATO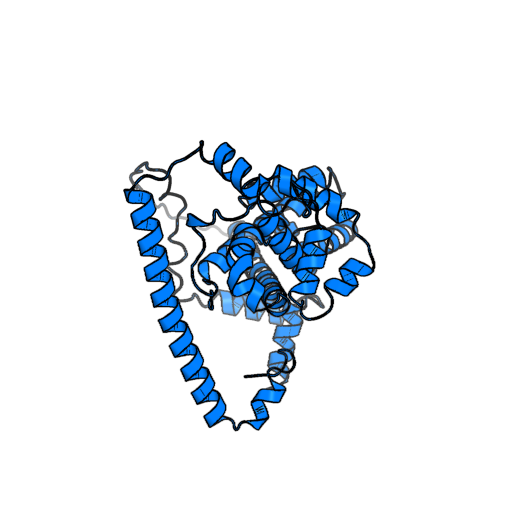M 2487 N N . LYS A 1 316 ? -16.044 15.327 15.934 1.00 89.12 316 LYS A N 1
ATOM 2488 C CA . LYS A 1 316 ? -17.431 15.138 16.394 1.00 89.12 316 LYS A CA 1
ATOM 2489 C C . LYS A 1 316 ? -18.335 14.638 15.273 1.00 89.12 316 LYS A C 1
ATOM 2491 O O . LYS A 1 316 ? -19.165 13.763 15.511 1.00 89.12 316 LYS A O 1
ATOM 2496 N N . LYS A 1 317 ? -18.206 15.187 14.060 1.00 89.81 317 LYS A N 1
ATOM 2497 C CA . LYS A 1 317 ? -18.954 14.720 12.885 1.00 89.81 317 LYS A CA 1
ATOM 2498 C C . LYS A 1 317 ? -18.606 13.268 12.564 1.00 89.81 317 LYS A C 1
ATOM 2500 O O . LYS A 1 317 ? -19.509 12.445 12.505 1.00 89.81 317 LYS A O 1
ATOM 2505 N N . PHE A 1 318 ? -17.319 12.941 12.468 1.00 87.38 318 PHE A N 1
ATOM 2506 C CA . PHE A 1 318 ? -16.855 11.583 12.192 1.00 87.38 318 PHE A CA 1
ATOM 2507 C C . PHE A 1 318 ? -17.380 10.577 13.224 1.00 87.38 318 PHE A C 1
ATOM 2509 O O . PHE A 1 318 ? -17.897 9.526 12.857 1.00 87.38 318 PHE A O 1
ATOM 2516 N N . ARG A 1 319 ? -17.352 10.929 14.516 1.00 89.12 319 ARG A N 1
ATOM 2517 C CA . ARG A 1 319 ? -17.934 10.103 15.584 1.00 89.12 319 ARG A CA 1
ATOM 2518 C C . ARG A 1 319 ? -19.431 9.846 15.377 1.00 89.12 319 ARG A C 1
ATOM 2520 O O . ARG A 1 319 ? -19.888 8.722 15.580 1.00 89.12 319 ARG A O 1
ATOM 2527 N N . ARG A 1 320 ? -20.204 10.874 15.007 1.00 90.19 320 ARG A N 1
ATOM 2528 C CA . ARG A 1 320 ? -21.647 10.739 14.734 1.00 90.19 320 ARG A CA 1
ATOM 2529 C C . ARG A 1 320 ? -21.898 9.823 13.541 1.00 90.19 320 ARG A C 1
ATOM 2531 O O . ARG A 1 320 ? -22.702 8.902 13.662 1.00 90.19 320 ARG A O 1
ATOM 2538 N N . ASP A 1 321 ? -21.174 10.043 12.449 1.00 88.12 321 ASP A N 1
ATOM 2539 C CA . ASP A 1 321 ? -21.294 9.258 11.220 1.00 88.12 321 ASP A CA 1
ATOM 2540 C C . ASP A 1 321 ? -20.949 7.785 11.488 1.00 88.12 321 ASP A C 1
ATOM 2542 O O . ASP A 1 321 ? -21.745 6.898 11.191 1.00 88.12 321 ASP A O 1
ATOM 2546 N N . GLN A 1 322 ? -19.821 7.516 12.156 1.00 89.56 322 GLN A N 1
ATOM 2547 C CA . GLN A 1 322 ? -19.435 6.164 12.562 1.00 89.56 322 GLN A CA 1
ATOM 2548 C C . GLN A 1 322 ? -20.535 5.491 13.388 1.00 89.56 322 GLN A C 1
ATOM 2550 O O . GLN A 1 322 ? -20.938 4.372 13.079 1.00 89.56 322 GLN A O 1
ATOM 2555 N N . ASN A 1 323 ? -21.041 6.157 14.429 1.00 90.56 323 ASN A N 1
ATOM 2556 C CA . ASN A 1 323 ? -22.084 5.586 15.280 1.00 90.56 323 ASN A CA 1
ATOM 2557 C C . ASN A 1 323 ? -23.354 5.259 14.486 1.00 90.56 323 ASN A C 1
ATOM 2559 O O . ASN A 1 323 ? -23.985 4.233 14.737 1.00 90.56 323 ASN A O 1
ATOM 2563 N N . PHE A 1 324 ? -23.724 6.111 13.529 1.00 91.69 324 PHE A N 1
ATOM 2564 C CA . PHE A 1 324 ? -24.855 5.873 12.642 1.00 91.69 324 PHE A CA 1
ATOM 2565 C C . PHE A 1 324 ? -24.634 4.633 11.764 1.00 91.69 324 PHE A C 1
ATOM 2567 O O . PHE A 1 324 ? -25.453 3.711 11.795 1.00 91.69 324 PHE A O 1
ATOM 2574 N N . PHE A 1 325 ? -23.514 4.566 11.039 1.00 88.12 325 PHE A N 1
ATOM 2575 C CA . PHE A 1 325 ? -23.225 3.452 10.134 1.00 88.12 325 PHE A CA 1
ATOM 2576 C C . PHE A 1 325 ? -23.040 2.132 10.880 1.00 88.12 325 PHE A C 1
ATOM 2578 O O . PHE A 1 325 ? -23.632 1.128 10.495 1.00 88.12 325 PHE A O 1
ATOM 2585 N N . VAL A 1 326 ? -22.308 2.127 11.996 1.00 88.38 326 VAL A N 1
ATOM 2586 C CA . VAL A 1 326 ? -22.109 0.924 12.817 1.00 88.38 326 VAL A CA 1
ATOM 2587 C C . VAL A 1 326 ? -23.441 0.386 13.332 1.00 88.38 326 VAL A C 1
ATOM 2589 O O . VAL A 1 326 ? -23.657 -0.823 13.296 1.00 88.38 326 VAL A O 1
ATOM 2592 N N . ARG A 1 327 ? -24.361 1.253 13.776 1.00 91.94 327 ARG A N 1
ATOM 2593 C CA . ARG A 1 327 ? -25.708 0.826 14.194 1.00 91.94 327 ARG A CA 1
ATOM 2594 C C . ARG A 1 327 ? -26.474 0.174 13.044 1.00 91.94 327 ARG A C 1
ATOM 2596 O O . ARG A 1 327 ? -27.069 -0.878 13.248 1.00 91.94 327 ARG A O 1
ATOM 2603 N N . LYS A 1 328 ? -26.432 0.763 11.845 1.00 92.62 328 LYS A N 1
ATOM 2604 C CA . LYS A 1 328 ? -27.100 0.217 10.652 1.00 92.62 328 LYS A CA 1
ATOM 2605 C C . LYS A 1 328 ? -26.516 -1.128 10.224 1.00 92.62 328 LYS A C 1
ATOM 2607 O O . LYS A 1 328 ? -27.276 -2.057 9.982 1.00 92.62 328 LYS A O 1
ATOM 2612 N N . VAL A 1 329 ? -25.190 -1.250 10.196 1.00 89.00 329 VAL A N 1
ATOM 2613 C CA . VAL A 1 329 ? -24.505 -2.505 9.856 1.00 89.00 329 VAL A CA 1
ATOM 2614 C C . VAL A 1 329 ? -24.814 -3.586 10.889 1.00 89.00 329 VAL A C 1
ATOM 2616 O O . VAL A 1 329 ? -25.153 -4.699 10.509 1.00 89.00 329 VAL A O 1
ATOM 2619 N N . LYS A 1 330 ? -24.770 -3.269 12.190 1.00 89.69 330 LYS A N 1
ATOM 2620 C CA . LYS A 1 330 ? -25.126 -4.227 13.249 1.00 89.69 330 LYS A CA 1
ATOM 2621 C C . LYS A 1 330 ? -26.575 -4.703 13.147 1.00 89.69 330 LYS A C 1
ATOM 2623 O O . LYS A 1 330 ? -26.810 -5.895 13.296 1.00 89.69 330 LYS A O 1
ATOM 2628 N N . ALA A 1 331 ? -27.519 -3.800 12.868 1.00 91.12 331 ALA A N 1
ATOM 2629 C CA . ALA A 1 331 ? -28.917 -4.169 12.645 1.00 91.12 331 ALA A CA 1
ATOM 2630 C C . ALA A 1 331 ? -29.055 -5.110 11.438 1.00 91.12 331 ALA A C 1
ATOM 2632 O O . ALA A 1 331 ? -29.588 -6.201 11.581 1.00 91.12 331 ALA A O 1
ATOM 2633 N N . ALA A 1 332 ? -28.454 -4.758 10.296 1.00 91.69 332 ALA A N 1
ATOM 2634 C CA . ALA A 1 332 ? -28.487 -5.601 9.101 1.00 91.69 332 ALA A CA 1
ATOM 2635 C C . ALA A 1 332 ? -27.850 -6.987 9.324 1.00 91.69 332 ALA A C 1
ATOM 2637 O O . ALA A 1 332 ? -28.362 -7.991 8.835 1.00 91.69 332 ALA A O 1
ATOM 2638 N N . LEU A 1 333 ? -26.748 -7.060 10.081 1.00 87.56 333 LEU A N 1
ATOM 2639 C CA . LEU A 1 333 ? -26.113 -8.329 10.453 1.00 87.56 333 LEU A CA 1
ATOM 2640 C C . LEU A 1 333 ? -27.002 -9.175 11.376 1.00 87.56 333 LEU A C 1
ATOM 2642 O O . LEU A 1 333 ? -27.031 -10.394 11.225 1.00 87.56 333 LEU A O 1
ATOM 2646 N N . SER A 1 334 ? -27.724 -8.539 12.302 1.00 90.50 334 SER A N 1
ATOM 2647 C CA . SER A 1 334 ? -28.695 -9.203 13.180 1.00 90.50 334 SER A CA 1
ATOM 2648 C C . SER A 1 334 ? -29.900 -9.733 12.400 1.00 90.50 334 SER A C 1
ATOM 2650 O O . SER A 1 334 ? -30.320 -10.865 12.609 1.00 90.50 334 SER A O 1
ATOM 2652 N N . ASP A 1 335 ? -30.439 -8.951 11.466 1.00 91.06 335 ASP A N 1
ATOM 2653 C CA . ASP A 1 335 ? -31.566 -9.379 10.631 1.00 91.06 335 ASP A CA 1
ATOM 2654 C C . ASP A 1 335 ? -31.157 -10.563 9.740 1.00 91.06 335 ASP A C 1
ATOM 2656 O O . ASP A 1 335 ? -31.880 -11.553 9.614 1.00 91.06 335 ASP A O 1
ATOM 2660 N N . TYR A 1 336 ? -29.949 -10.502 9.168 1.00 83.31 336 TYR A N 1
ATOM 2661 C CA . TYR A 1 336 ? -29.398 -11.582 8.353 1.00 83.31 336 TYR A CA 1
ATOM 2662 C C . TYR A 1 336 ? -29.182 -12.876 9.158 1.00 83.31 336 TYR A C 1
ATOM 2664 O O . TYR A 1 336 ? -29.482 -13.964 8.659 1.00 83.31 336 TYR A O 1
ATOM 2672 N N . SER A 1 337 ? -28.689 -12.785 10.401 1.00 85.69 337 SER A N 1
ATOM 2673 C CA . SER A 1 337 ? -28.482 -13.963 11.258 1.00 85.69 337 SER A CA 1
ATOM 2674 C C . SER A 1 337 ? -29.796 -14.626 11.670 1.00 85.69 337 SER A C 1
ATOM 2676 O O . SER A 1 337 ? -29.873 -15.856 11.701 1.00 85.69 337 SER A O 1
ATOM 2678 N N . GLN A 1 338 ? -30.846 -13.835 11.899 1.00 83.69 338 GLN A N 1
ATOM 2679 C CA . GLN A 1 338 ? -32.188 -14.336 12.194 1.00 83.69 338 GLN A CA 1
ATOM 2680 C C . GLN A 1 338 ? -32.833 -15.028 10.983 1.00 83.69 338 GLN A C 1
ATOM 2682 O O . GLN A 1 338 ? -33.462 -16.071 11.143 1.00 83.69 338 GLN A O 1
ATOM 2687 N N . GLN A 1 339 ? -32.642 -14.506 9.765 1.00 78.44 339 GLN A N 1
ATOM 2688 C CA . GLN A 1 339 ? -33.236 -15.073 8.545 1.00 78.44 339 GLN A CA 1
ATOM 2689 C C . GLN A 1 339 ? -32.593 -16.386 8.075 1.00 78.44 339 GLN A C 1
ATOM 2691 O O . GLN A 1 339 ? -33.266 -17.210 7.458 1.00 78.44 339 GLN A O 1
ATOM 2696 N N . LYS A 1 340 ? -31.291 -16.585 8.311 1.00 71.56 340 LYS A N 1
ATOM 2697 C CA . LYS A 1 340 ? -30.545 -17.751 7.793 1.00 71.56 340 LYS A CA 1
ATOM 2698 C C . LYS A 1 340 ? -30.401 -18.910 8.779 1.00 71.56 340 LYS A C 1
ATOM 2700 O O . LYS A 1 340 ? -29.946 -19.978 8.379 1.00 71.56 340 LYS A O 1
ATOM 2705 N N . GLY A 1 341 ? -30.798 -18.722 10.037 1.00 52.03 341 GLY A N 1
ATOM 2706 C CA . GLY A 1 341 ? -30.499 -19.662 11.112 1.00 52.03 341 GLY A CA 1
ATOM 2707 C C . GLY A 1 341 ? -29.020 -19.594 11.513 1.00 52.03 341 GLY A C 1
ATOM 2708 O O . GLY A 1 341 ? -28.112 -19.519 10.685 1.00 52.03 341 GLY A O 1
ATOM 2709 N N . VAL A 1 342 ? -28.766 -19.635 12.820 1.00 53.38 342 VAL A N 1
ATOM 2710 C CA . VAL A 1 342 ? -27.450 -19.405 13.451 1.00 53.38 342 VAL A CA 1
ATOM 2711 C C . VAL A 1 342 ? -26.346 -20.354 12.929 1.00 53.38 342 VAL A C 1
ATOM 2713 O O . VAL A 1 342 ? -25.163 -20.028 12.990 1.00 53.38 342 VAL A O 1
ATOM 2716 N N . GLY A 1 343 ? -26.715 -21.492 12.325 1.00 47.56 343 GLY A N 1
ATOM 2717 C CA . GLY A 1 343 ? -25.788 -22.511 11.820 1.00 47.56 343 GLY A CA 1
ATOM 2718 C C . GLY A 1 343 ? -24.993 -22.153 10.554 1.00 47.56 343 GLY A C 1
ATOM 2719 O O . GLY A 1 343 ? -23.935 -22.735 10.337 1.00 47.56 343 GLY A O 1
ATOM 2720 N N . THR A 1 344 ? -25.426 -21.197 9.719 1.00 42.66 344 THR A N 1
ATOM 2721 C CA . THR A 1 344 ? -24.680 -20.846 8.482 1.00 42.66 344 THR A CA 1
ATOM 2722 C C . THR A 1 344 ? -23.627 -19.751 8.691 1.00 42.66 344 THR A C 1
ATOM 2724 O O . THR A 1 344 ? -22.757 -19.555 7.836 1.00 42.66 344 THR A O 1
ATOM 2727 N N . PHE A 1 345 ? -23.658 -19.060 9.837 1.00 40.25 345 PHE A N 1
ATOM 2728 C CA . PHE A 1 345 ? -22.679 -18.026 10.195 1.00 40.25 345 PHE A CA 1
ATOM 2729 C C . PHE A 1 345 ? -21.274 -18.607 10.415 1.00 40.25 345 PHE A C 1
ATOM 2731 O O . PHE A 1 345 ? -20.289 -17.990 10.013 1.00 40.25 345 PHE A O 1
ATOM 2738 N N . ALA A 1 346 ? -21.180 -19.828 10.957 1.00 37.53 346 ALA A N 1
ATOM 2739 C CA . ALA A 1 346 ? -19.907 -20.511 11.200 1.00 37.53 346 ALA A CA 1
ATOM 2740 C C . ALA A 1 346 ? -19.145 -20.857 9.903 1.00 37.53 346 ALA A C 1
ATOM 2742 O O . ALA A 1 346 ? -17.918 -20.867 9.890 1.00 37.53 346 ALA A O 1
ATOM 2743 N N . SER A 1 347 ? -19.854 -21.090 8.791 1.00 35.53 347 SER A N 1
ATOM 2744 C CA . SER A 1 347 ? -19.230 -21.479 7.514 1.00 35.53 347 SER A CA 1
ATOM 2745 C C . SER A 1 347 ? -18.757 -20.312 6.640 1.00 35.53 347 SER A C 1
ATOM 2747 O O . SER A 1 347 ? -17.866 -20.499 5.818 1.00 35.53 347 SER A O 1
ATOM 2749 N N . PHE A 1 348 ? -19.328 -19.111 6.802 1.00 33.94 348 PHE A N 1
ATOM 2750 C CA . PHE A 1 348 ? -18.962 -17.939 5.989 1.00 33.94 348 PHE A CA 1
ATOM 2751 C C . PHE A 1 348 ? -17.820 -17.111 6.601 1.00 33.94 348 PHE A C 1
ATOM 2753 O O . PHE A 1 348 ? -17.179 -16.340 5.891 1.00 33.94 348 PHE A O 1
ATOM 2760 N N . PHE A 1 349 ? -17.557 -17.282 7.901 1.00 36.50 349 PHE A N 1
ATOM 2761 C CA . PHE A 1 349 ? -16.583 -16.506 8.674 1.00 36.50 349 PHE A CA 1
ATOM 2762 C C . PHE A 1 349 ? -15.576 -17.366 9.449 1.00 36.50 349 PHE A C 1
ATOM 2764 O O . PHE A 1 349 ? -15.007 -16.902 10.432 1.00 36.50 349 PHE A O 1
ATOM 2771 N N . SER A 1 350 ? -15.247 -18.570 8.976 1.00 30.66 350 SER A N 1
ATOM 2772 C CA . SER A 1 350 ? -14.166 -19.410 9.530 1.00 30.66 350 SER A CA 1
ATOM 2773 C C . SER A 1 350 ? -12.750 -18.786 9.469 1.00 30.66 350 SER A C 1
ATOM 2775 O O . SER A 1 350 ? -11.770 -19.447 9.796 1.00 30.66 350 SER A O 1
ATOM 2777 N N . PHE A 1 351 ? -12.634 -17.500 9.110 1.00 28.61 351 PHE A N 1
ATOM 2778 C CA . PHE A 1 351 ? -11.420 -16.679 9.183 1.00 28.61 351 PHE A CA 1
ATOM 2779 C C . PHE A 1 351 ? -11.480 -15.523 10.201 1.00 28.61 351 PHE A C 1
ATOM 2781 O O . PHE A 1 351 ? -10.531 -14.745 10.282 1.00 28.61 351 PHE A O 1
ATOM 2788 N N . LEU A 1 352 ? -12.545 -15.391 10.999 1.00 30.09 352 LEU A N 1
ATOM 2789 C CA . LEU A 1 352 ? -12.555 -14.504 12.167 1.00 30.09 352 LEU A CA 1
ATOM 2790 C C . LEU A 1 352 ? -12.553 -15.360 13.440 1.00 30.09 352 LEU A C 1
ATOM 2792 O O . LEU A 1 352 ? -13.438 -16.205 13.578 1.00 30.09 352 LEU A O 1
ATOM 2796 N N . PRO A 1 353 ? -11.587 -15.172 14.365 1.00 28.48 353 PRO A N 1
ATOM 2797 C CA . PRO A 1 353 ? -11.601 -15.880 15.635 1.00 28.48 353 PRO A CA 1
ATOM 2798 C C . PRO A 1 353 ? -12.905 -15.580 16.369 1.00 28.48 353 PRO A C 1
ATOM 2800 O O . PRO A 1 353 ? -13.318 -14.424 16.490 1.00 28.48 353 PRO A O 1
ATOM 2803 N N . SER A 1 354 ? -13.539 -16.656 16.810 1.00 28.27 354 SER A N 1
ATOM 2804 C CA . SER A 1 354 ? -14.721 -16.692 17.653 1.00 28.27 354 SER A CA 1
ATOM 2805 C C . SER A 1 354 ? -14.565 -15.789 18.873 1.00 28.27 354 SER A C 1
ATOM 2807 O O . SER A 1 354 ? -13.680 -16.021 19.689 1.00 28.27 354 SER A O 1
ATOM 2809 N N . GLU A 1 355 ? -15.417 -14.774 18.976 1.00 30.41 355 GLU A N 1
ATOM 2810 C CA . GLU A 1 355 ? -16.310 -14.512 20.114 1.00 30.41 355 GLU A CA 1
ATOM 2811 C C . GLU A 1 355 ? -17.037 -13.180 19.859 1.00 30.41 355 GLU A C 1
ATOM 2813 O O . GLU A 1 355 ? -16.435 -12.179 19.456 1.00 30.41 355 GLU A O 1
ATOM 2818 N N . PHE A 1 356 ? -18.366 -13.236 19.968 1.00 37.97 356 PHE A N 1
ATOM 2819 C CA . PHE A 1 356 ? -19.307 -12.154 19.677 1.00 37.97 356 PHE A CA 1
ATOM 2820 C C . PHE A 1 356 ? -19.299 -11.060 20.746 1.00 37.97 356 PHE A C 1
ATOM 2822 O O . PHE A 1 356 ? -19.167 -11.410 21.938 1.00 37.97 356 PHE A O 1
#

Radius of gyration: 24.42 Å; Cα contacts (8 Å, |Δi|>4): 286; chains: 1; bounding box: 52×54×81 Å

Sequence (356 aa):
MASRLADVTAVLAGQGPLSPATIRSIAKLLRRGPTIMDDLTNLSLDHLCGKKKNKKRKRSEQTAETIEGSRAHKKLGPQLTFRYTLALKLLLLGKIHGHYLQALAKLPRDGLRKLHHCSLLRGGYCYGPKDPVSNIILNTIWYGSMFPTPQKFHLQFKVDMICTDMLARIECCSLYGLVTFLRTRLPSISEHDAIWYLFRSDADVHKAIREAMKHDHSVSGSYQDAYRQAAVVSWHDDPDALVKFAMSSLNMESAQLLTILQGTLTNGRVECLTMALPHQYPPTKSEEQAQQVTQATSNSHVLSKNQKRFISEFQKKFRRDQNFFVRKVKAALSDYSQQKGVGTFASFFSFLPSEF

Nearest PDB structures (foldseek):
  7rbt-assembly1_R  TM=1.871E-01  e=5.671E+00  Homo sapiens

Foldseek 3Di:
DVVVVVVVVCVQQLPDDQPPVNVVVVVVVVVPDDPPPPVVVPPDPAPVPDDDDDDDDDDDDDDDDDDDDDPDPPPQDPVRLVVLLVVLLVSLLVLLLVLVVVLCLQEAQQCCQFQQLVLLLQFQAQDFLDHSNLSSNLRSLQSSQAPPDPPLLGQPDGQPDRDPVSVSLSSVLNSQLQLQLLCLQFVPDDSSLSSVLCSNQSNHSVSSNVVVVVVVGHTDDDSLVSQLRSCVSSVRPDSNSRSVQRVVVNPPPDPLSVVLSPAHHDPVSSVVSNQVGDHPDHPVPPDVVVVVVCVVVVVPDPDDPVRSVVSVVVSVVSVVVSVVVVVVVVVVVVVVCVVPDVVCVCVVPVRHDDDD

Mean predicted aligned error: 15.88 Å

Solvent-accessible surface area (backbone atoms only — not comparable to full-atom values): 20894 Å² total; per-residue (Å²): 120,73,71,66,55,53,53,55,52,44,66,74,64,59,77,70,83,77,49,77,63,55,53,50,51,52,53,50,54,71,65,58,73,71,96,80,58,74,71,77,75,64,77,56,85,59,85,83,54,95,72,92,78,88,86,81,89,84,87,82,88,86,84,90,85,88,83,85,90,76,97,64,85,78,74,71,52,74,72,58,50,50,54,51,42,52,54,48,50,54,54,37,49,54,52,49,49,52,35,52,54,53,30,59,66,25,47,28,67,70,52,36,27,66,65,34,54,64,17,36,52,68,39,29,32,34,57,57,74,53,52,31,37,56,14,22,49,51,32,12,51,49,34,37,71,70,61,60,77,57,76,93,73,56,70,97,55,74,50,89,66,79,58,64,68,50,49,51,47,36,48,51,24,24,51,46,16,44,42,45,23,49,34,48,32,25,72,87,54,51,75,57,53,37,49,48,37,25,47,68,33,70,57,18,64,70,52,16,50,57,57,41,43,77,69,76,48,64,79,42,84,52,71,62,57,18,41,34,54,12,24,55,68,36,66,41,95,55,30,66,61,52,28,56,49,38,63,56,47,57,74,62,76,51,70,63,58,56,60,52,68,50,67,66,31,49,63,69,51,50,50,52,48,49,76,71,46,94,61,95,63,76,81,90,57,83,59,70,54,60,53,54,48,54,58,68,56,55,77,69,74,77,71,48,74,65,54,52,51,50,53,52,52,52,53,54,49,51,52,52,52,44,54,53,52,52,52,51,52,52,50,52,52,51,55,50,43,66,75,66,42,75,78,56,58,62,74,78,43,79,84,56,86,88,79,133

Organism: Aegilops tauschii subsp. strangulata (NCBI:txid200361)

InterPro domains:
  IPR046527 PIR2-like, helical domain [PF20235] (95-210)

pLDDT: mean 71.75, std 24.94, range [26.41, 98.5]